Protein AF-A0A356TC43-F1 (afdb_monomer_lite)

Foldseek 3Di:
DDDDVVVVVVVVPPPDPDAAPPVPVLPPDDDPVSVVLLLLLLCLVLLLVVVLVVVDPDQDAAEAEAPVCVVSRVSSQVVHPHGHHYHYCVVDPPVVRLVVLLPDQEEEDCDLCSVLSNLLSLRQYAHAYCHCRVQVLCVLLVRNLSYHYSRPSNSNVSNNVSVVVCVVCVVSSSLSSLLSLLVVLLVQLQVLQCVVVVCCVVPVVPDDDPQRHNNHRSNVSDDDDDPSSVVSCVVRVD

pLDDT: mean 88.57, std 19.32, range [32.28, 98.75]

Radius of gyration: 21.8 Å; chains: 1; bounding box: 58×52×54 Å

Sequence (238 aa):
MKPEPLKAAWNELSGTYEDAHYKSVYFHKHGADVDRAFDQYLRGLAGALQDYRRENDCFPILVGMEQLDRRAAERMNDMLPAPLPLFVSDEHEMYEMVAILRRCSMVVSSRYHALVCSMPGLVPSVGVTMDERIRNLMADRGQPELALEVDDPELDQKLFAAMQKVDAERDAVKDGIGRCVVDNLERMGRMGAILVDHVRGFHPEFPFAEGLGEAGDPWAHLPPLGPTAAALVERYRA

Structure (mmCIF, N/CA/C/O backbone):
data_AF-A0A356TC43-F1
#
_entry.id   AF-A0A356TC43-F1
#
loop_
_atom_site.group_PDB
_atom_site.id
_atom_site.type_symbol
_atom_site.label_atom_id
_atom_site.label_alt_id
_atom_site.label_comp_id
_atom_site.label_asym_id
_atom_site.label_entity_id
_atom_site.label_seq_id
_atom_site.pdbx_PDB_ins_code
_atom_site.Cartn_x
_atom_site.Cartn_y
_atom_site.Cartn_z
_atom_site.occupancy
_atom_site.B_iso_or_equiv
_atom_site.auth_seq_id
_atom_site.auth_comp_id
_atom_site.auth_asym_id
_atom_site.auth_atom_id
_atom_site.pdbx_PDB_model_num
ATOM 1 N N . MET A 1 1 ? 39.098 27.194 -5.177 1.00 41.75 1 MET A N 1
ATOM 2 C CA . MET A 1 1 ? 38.204 27.780 -6.198 1.00 41.75 1 MET A CA 1
ATOM 3 C C . MET A 1 1 ? 37.185 28.629 -5.447 1.00 41.75 1 MET A C 1
ATOM 5 O O . MET A 1 1 ? 36.492 28.078 -4.604 1.00 41.75 1 MET A O 1
ATOM 9 N N . LYS A 1 2 ? 37.221 29.962 -5.586 1.00 33.16 2 LYS A N 1
ATOM 10 C CA . LYS A 1 2 ? 36.322 30.865 -4.840 1.00 33.16 2 LYS A CA 1
ATOM 11 C C . LYS A 1 2 ? 34.911 30.792 -5.452 1.00 33.16 2 LYS A C 1
ATOM 13 O O . LYS A 1 2 ? 34.836 30.791 -6.679 1.00 33.16 2 LYS A O 1
ATOM 18 N N . PRO A 1 3 ? 33.828 30.726 -4.660 1.00 38.78 3 PRO A N 1
ATOM 19 C CA . PRO A 1 3 ? 32.474 30.713 -5.206 1.00 38.78 3 PRO A CA 1
ATOM 20 C C . PRO A 1 3 ? 32.127 32.090 -5.780 1.00 38.78 3 PRO A C 1
ATOM 22 O O . PRO A 1 3 ? 32.313 33.106 -5.110 1.00 38.78 3 PRO A O 1
ATOM 25 N N . GLU A 1 4 ? 31.648 32.126 -7.023 1.00 42.62 4 GLU A N 1
ATOM 26 C CA . GLU A 1 4 ? 31.186 33.354 -7.668 1.00 42.62 4 GLU A CA 1
ATOM 27 C C . GLU A 1 4 ? 29.761 33.713 -7.201 1.00 42.62 4 GLU A C 1
ATOM 29 O O . GLU A 1 4 ? 28.850 32.893 -7.346 1.00 42.62 4 GLU A O 1
ATOM 34 N N . PRO A 1 5 ? 29.528 34.939 -6.697 1.00 50.19 5 PRO A N 1
ATOM 35 C CA . PRO A 1 5 ? 28.235 35.370 -6.151 1.00 50.19 5 PRO A CA 1
ATOM 36 C C . PRO A 1 5 ? 27.118 35.462 -7.205 1.00 50.19 5 PRO A C 1
ATOM 38 O O . PRO A 1 5 ? 25.940 35.423 -6.867 1.00 50.19 5 PRO A O 1
ATOM 41 N N . LEU A 1 6 ? 27.472 35.516 -8.492 1.00 41.88 6 LEU A N 1
ATOM 42 C CA . LEU A 1 6 ? 26.516 35.559 -9.600 1.00 41.88 6 LEU A CA 1
ATOM 43 C C . LEU A 1 6 ? 25.777 34.230 -9.807 1.00 41.88 6 LEU A C 1
ATOM 45 O O . LEU A 1 6 ? 24.602 34.249 -10.151 1.00 41.88 6 LEU A O 1
ATOM 49 N N . LYS A 1 7 ? 26.404 33.076 -9.538 1.00 42.25 7 LYS A N 1
ATOM 50 C CA . LYS A 1 7 ? 25.721 31.770 -9.628 1.00 42.25 7 LYS A CA 1
ATOM 51 C C . LYS A 1 7 ? 24.711 31.553 -8.499 1.00 42.25 7 LYS A C 1
ATOM 53 O O . LYS A 1 7 ? 23.703 30.891 -8.713 1.00 42.25 7 LYS A O 1
ATOM 58 N N . ALA A 1 8 ? 24.966 32.130 -7.324 1.00 42.16 8 ALA A N 1
ATOM 59 C CA . ALA A 1 8 ? 24.050 32.054 -6.188 1.00 42.16 8 ALA A CA 1
ATOM 60 C C . ALA A 1 8 ? 22.748 32.829 -6.459 1.00 42.16 8 ALA A C 1
ATOM 62 O O . ALA A 1 8 ? 21.670 32.296 -6.228 1.00 42.16 8 ALA A O 1
ATOM 63 N N . ALA A 1 9 ? 22.845 34.020 -7.060 1.00 41.75 9 ALA A N 1
ATOM 64 C CA . ALA A 1 9 ? 21.680 34.849 -7.376 1.00 41.75 9 ALA A CA 1
ATOM 65 C C . ALA A 1 9 ? 20.771 34.259 -8.477 1.00 41.75 9 ALA A C 1
ATOM 67 O O . ALA A 1 9 ? 19.575 34.529 -8.502 1.00 41.75 9 ALA A O 1
ATOM 68 N N . TRP A 1 10 ? 21.311 33.436 -9.385 1.00 35.22 10 TRP A N 1
ATOM 69 C CA . TRP A 1 10 ? 20.517 32.780 -10.437 1.00 35.22 10 TRP A CA 1
ATOM 70 C C . TRP A 1 10 ? 19.741 31.551 -9.940 1.00 35.22 10 TRP A C 1
ATOM 72 O O . TRP A 1 10 ? 18.657 31.265 -10.449 1.00 35.22 10 TRP A O 1
ATOM 82 N N . ASN A 1 11 ? 20.244 30.862 -8.913 1.00 40.97 11 ASN A N 1
ATOM 83 C CA . ASN A 1 11 ? 19.506 29.768 -8.273 1.00 40.97 11 ASN A CA 1
ATOM 84 C C . ASN A 1 11 ? 18.330 30.279 -7.421 1.00 40.97 11 ASN A C 1
ATOM 86 O O . ASN A 1 11 ? 17.358 29.559 -7.246 1.00 40.97 11 ASN A O 1
ATOM 90 N N . GLU A 1 12 ? 18.389 31.524 -6.943 1.00 38.28 12 GLU A N 1
ATOM 91 C CA . GLU A 1 12 ? 17.335 32.156 -6.133 1.00 38.28 12 GLU A CA 1
ATOM 92 C C . GLU A 1 12 ? 16.153 32.680 -6.976 1.00 38.28 12 GLU A C 1
ATOM 94 O O . GLU A 1 12 ? 15.058 32.884 -6.464 1.00 38.28 12 GLU A O 1
ATOM 99 N N . LEU A 1 13 ? 16.351 32.872 -8.287 1.00 36.31 13 LEU A N 1
ATOM 100 C CA . LEU A 1 13 ? 15.354 33.436 -9.211 1.00 36.31 13 LEU A CA 1
ATOM 101 C C . LEU A 1 13 ? 14.657 32.394 -10.105 1.00 36.31 13 LEU A C 1
ATOM 103 O O . LEU A 1 13 ? 13.720 32.736 -10.824 1.00 36.31 13 LEU A O 1
ATOM 107 N N . SER A 1 14 ? 15.072 31.126 -10.056 1.00 36.59 14 SER A N 1
ATOM 108 C CA . SER A 1 14 ? 14.412 30.014 -10.756 1.00 36.59 14 SER A CA 1
ATOM 109 C C . SER A 1 14 ? 13.595 29.179 -9.769 1.00 36.59 14 SER A C 1
ATOM 111 O O . SER A 1 14 ? 13.956 28.056 -9.425 1.00 36.59 14 SER A O 1
ATOM 113 N N . GLY A 1 15 ? 12.491 29.761 -9.285 1.00 38.59 15 GLY A N 1
ATOM 114 C CA . GLY A 1 15 ? 11.533 29.162 -8.347 1.00 38.59 15 GLY A CA 1
ATOM 115 C C . GLY A 1 15 ? 10.892 27.868 -8.859 1.00 38.59 15 GLY A C 1
ATOM 116 O O . GLY A 1 15 ? 9.736 27.850 -9.267 1.00 38.59 15 GLY A O 1
ATOM 117 N N . THR A 1 16 ? 11.657 26.780 -8.840 1.00 35.81 16 THR A N 1
ATOM 118 C CA . THR A 1 16 ? 11.246 25.458 -9.339 1.00 35.81 16 THR A CA 1
ATOM 119 C C . THR A 1 16 ? 11.740 24.302 -8.465 1.00 35.81 16 THR A C 1
ATOM 121 O O . THR A 1 16 ? 11.722 23.158 -8.900 1.00 35.81 16 THR A O 1
ATOM 124 N N . TYR A 1 17 ? 12.139 24.569 -7.217 1.00 34.00 17 TYR A N 1
ATOM 125 C CA . TYR A 1 17 ? 12.570 23.534 -6.268 1.00 34.00 17 TYR A CA 1
ATOM 126 C C . TYR A 1 17 ? 12.233 23.888 -4.804 1.00 34.00 17 TYR A C 1
ATOM 128 O O . TYR A 1 17 ? 13.077 23.734 -3.929 1.00 34.00 17 TYR A O 1
ATOM 136 N N . GLU A 1 18 ? 11.014 24.365 -4.516 1.00 32.28 18 GLU A N 1
ATOM 137 C CA . GLU A 1 18 ? 10.622 24.723 -3.134 1.00 32.28 18 GLU A CA 1
ATOM 138 C C . GLU A 1 18 ? 9.675 23.746 -2.406 1.00 32.28 18 GLU A C 1
ATOM 140 O O . GLU A 1 18 ? 9.616 23.808 -1.184 1.00 32.28 18 GLU A O 1
ATOM 145 N N . ASP A 1 19 ? 9.047 22.755 -3.053 1.00 35.56 19 ASP A N 1
ATOM 146 C CA . ASP A 1 19 ? 7.983 21.959 -2.391 1.00 35.56 19 ASP A CA 1
ATOM 147 C C . ASP A 1 19 ? 8.278 20.461 -2.172 1.00 35.56 19 ASP A C 1
ATOM 149 O O . ASP A 1 19 ? 7.366 19.647 -2.047 1.00 35.56 19 ASP A O 1
ATOM 153 N N . ALA A 1 20 ? 9.550 20.062 -2.081 1.00 37.28 20 ALA A N 1
ATOM 154 C CA . ALA A 1 20 ? 9.927 18.672 -1.762 1.00 37.28 20 ALA A CA 1
ATOM 155 C C . ALA A 1 20 ? 10.903 18.564 -0.582 1.00 37.28 20 ALA A C 1
ATOM 157 O O . ALA A 1 20 ? 11.719 17.643 -0.491 1.00 37.28 20 ALA A O 1
ATOM 158 N N . HIS A 1 21 ? 10.835 19.514 0.349 1.00 32.94 21 HIS A N 1
ATOM 159 C CA . HIS A 1 21 ? 11.539 19.374 1.611 1.00 32.94 21 HIS A CA 1
ATOM 160 C C . HIS A 1 21 ? 10.784 18.388 2.497 1.00 32.94 21 HIS A C 1
ATOM 162 O O . HIS A 1 21 ? 9.784 18.738 3.120 1.00 32.94 21 HIS A O 1
ATOM 168 N N . TYR A 1 22 ? 11.305 17.156 2.543 1.00 36.81 22 TYR A N 1
ATOM 169 C CA . TYR A 1 22 ? 11.210 16.217 3.659 1.00 36.81 22 TYR A CA 1
ATOM 170 C C . TYR A 1 22 ? 10.649 16.924 4.904 1.00 36.81 22 TYR A C 1
ATOM 172 O O . TYR A 1 22 ? 11.349 17.719 5.541 1.00 36.81 22 TYR A O 1
ATOM 180 N N . LYS A 1 23 ? 9.424 16.592 5.327 1.00 37.56 23 LYS A N 1
ATOM 181 C CA . LYS A 1 23 ? 8.976 16.830 6.710 1.00 37.56 23 LYS A CA 1
ATOM 182 C C . LYS A 1 23 ? 9.772 15.913 7.675 1.00 37.56 23 LYS A C 1
ATOM 184 O O . LYS A 1 23 ? 9.226 15.347 8.614 1.00 37.56 23 LYS A O 1
ATOM 189 N N . SER A 1 24 ? 11.104 15.825 7.507 1.00 33.69 24 SER A N 1
ATOM 190 C CA . SER A 1 24 ? 12.094 15.285 8.461 1.00 33.69 24 SER A CA 1
ATOM 191 C C . SER A 1 24 ? 12.085 16.033 9.799 1.00 33.69 24 SER A C 1
ATOM 193 O O . SER A 1 24 ? 12.749 15.646 10.757 1.00 33.69 24 SER A O 1
ATOM 195 N N . VAL A 1 25 ? 11.287 17.095 9.884 1.00 36.78 25 VAL A N 1
ATOM 196 C CA . VAL A 1 25 ? 11.051 17.914 11.063 1.00 36.78 25 VAL A CA 1
ATOM 197 C C . VAL A 1 25 ? 10.381 17.147 12.216 1.00 36.78 25 VAL A C 1
ATOM 199 O O . VAL A 1 25 ? 10.486 17.598 13.355 1.00 36.78 25 VAL A O 1
ATOM 202 N N . TYR A 1 26 ? 9.767 15.979 11.991 1.00 45.28 26 TYR A N 1
ATOM 203 C CA . TYR A 1 26 ? 9.068 15.264 13.071 1.00 45.28 26 TYR A CA 1
ATOM 204 C C . TYR A 1 26 ? 9.960 14.448 14.019 1.00 45.28 26 TYR A C 1
ATOM 206 O O . TYR A 1 26 ? 9.528 14.162 15.131 1.00 45.28 26 TYR A O 1
ATOM 214 N N . PHE A 1 27 ? 11.210 14.139 13.655 1.00 43.31 27 PHE A N 1
ATOM 215 C CA . PHE A 1 27 ? 12.093 13.321 14.510 1.00 43.31 27 PHE A CA 1
ATOM 216 C C . PHE A 1 27 ? 13.261 14.091 15.153 1.00 43.31 27 PHE A C 1
ATOM 218 O O . PHE A 1 27 ? 13.990 13.525 15.964 1.00 43.31 27 PHE A O 1
ATOM 225 N N . HIS A 1 28 ? 13.417 15.391 14.859 1.00 40.69 28 HIS A N 1
ATOM 226 C CA . HIS A 1 28 ? 14.480 16.238 15.434 1.00 40.69 28 HIS A CA 1
ATOM 227 C C . HIS A 1 28 ? 13.995 17.503 16.156 1.00 40.69 28 HIS A C 1
ATOM 229 O O . HIS A 1 28 ? 14.812 18.229 16.724 1.00 40.69 28 HIS A O 1
ATOM 235 N N . LYS A 1 29 ? 12.685 17.779 16.191 1.00 42.38 29 LYS A N 1
ATOM 236 C CA . LYS A 1 29 ? 12.135 18.842 17.040 1.00 42.38 29 LYS A CA 1
ATOM 237 C C . LYS A 1 29 ? 11.655 18.249 18.362 1.00 42.38 29 LYS A C 1
ATOM 239 O O . LYS A 1 29 ? 10.594 17.645 18.438 1.00 42.38 29 LYS A O 1
ATOM 244 N N . HIS A 1 30 ? 12.439 18.441 19.417 1.00 43.75 30 HIS A N 1
ATOM 245 C CA . HIS A 1 30 ? 11.958 18.257 20.783 1.00 43.75 30 HIS A CA 1
ATOM 246 C C . HIS A 1 30 ? 11.092 19.460 21.170 1.00 43.75 30 HIS A C 1
ATOM 248 O O . HIS A 1 30 ? 11.537 20.603 21.065 1.00 43.75 30 HIS A O 1
ATOM 254 N N . GLY A 1 31 ? 9.857 19.216 21.604 1.00 69.69 31 GLY A N 1
ATOM 255 C CA . GLY A 1 31 ? 8.957 20.270 22.061 1.00 69.69 31 GLY A CA 1
ATOM 256 C C . GLY A 1 31 ? 7.528 19.777 22.259 1.00 69.69 31 GLY A C 1
ATOM 257 O O . GLY A 1 31 ? 7.084 18.852 21.583 1.00 69.69 31 GLY A O 1
ATOM 258 N N . ALA A 1 32 ? 6.800 20.438 23.162 1.00 79.75 32 ALA A N 1
ATOM 259 C CA . ALA A 1 32 ? 5.429 20.078 23.531 1.00 79.75 32 ALA A CA 1
ATOM 260 C C . ALA A 1 32 ? 4.468 20.004 22.330 1.00 79.75 32 ALA A C 1
ATOM 262 O O . ALA A 1 32 ? 3.507 19.242 22.356 1.00 79.75 32 ALA A O 1
ATOM 263 N N . ASP A 1 33 ? 4.725 20.769 21.268 1.00 83.62 33 ASP A N 1
ATOM 264 C CA . ASP A 1 33 ? 3.886 20.768 20.067 1.00 83.62 33 ASP A CA 1
ATOM 265 C C . ASP A 1 33 ? 4.049 19.500 19.223 1.00 83.62 33 ASP A C 1
ATOM 267 O O . ASP A 1 33 ? 3.066 19.019 18.662 1.00 83.62 33 ASP A O 1
ATOM 271 N N . VAL A 1 34 ? 5.251 18.913 19.180 1.00 84.19 34 VAL A N 1
ATOM 272 C CA . VAL A 1 34 ? 5.499 17.651 18.464 1.00 84.19 34 VAL A CA 1
ATOM 273 C C . VAL A 1 34 ? 4.857 16.487 19.205 1.00 84.19 34 VAL A C 1
ATOM 275 O O . VAL A 1 34 ? 4.167 15.684 18.583 1.00 84.19 34 VAL A O 1
ATOM 278 N N . ASP A 1 35 ? 4.999 16.441 20.533 1.00 86.69 35 ASP A N 1
ATOM 279 C CA . ASP A 1 35 ? 4.334 15.424 21.355 1.00 86.69 35 ASP A CA 1
ATOM 280 C C . ASP A 1 35 ? 2.805 15.527 21.237 1.00 86.69 35 ASP A C 1
ATOM 282 O O . ASP A 1 35 ? 2.122 14.513 21.113 1.00 86.69 35 ASP A O 1
ATOM 286 N N . ARG A 1 36 ? 2.257 16.751 21.203 1.00 89.50 36 ARG A N 1
ATOM 287 C CA . ARG A 1 36 ? 0.818 16.987 21.020 1.00 89.50 36 ARG A CA 1
ATOM 288 C C . ARG A 1 36 ? 0.322 16.507 19.658 1.00 89.50 36 ARG A C 1
ATOM 290 O O . ARG A 1 36 ? -0.712 15.848 19.605 1.00 89.50 36 ARG A O 1
ATOM 297 N N . ALA A 1 37 ? 1.044 16.825 18.582 1.00 91.25 37 ALA A N 1
ATOM 298 C CA . ALA A 1 37 ? 0.702 16.385 17.231 1.00 91.25 37 ALA A CA 1
ATOM 299 C C . ALA A 1 37 ? 0.800 14.858 17.098 1.00 91.25 37 ALA A C 1
ATOM 301 O O . ALA A 1 37 ? -0.082 14.229 16.521 1.00 91.25 37 ALA A O 1
ATOM 302 N N . PHE A 1 38 ? 1.831 14.253 17.690 1.00 92.75 38 PHE A N 1
ATOM 303 C CA . PHE A 1 38 ? 1.992 12.804 17.731 1.00 92.75 38 PHE A CA 1
ATOM 304 C C . PHE A 1 38 ? 0.843 12.122 18.483 1.00 92.75 38 PHE A C 1
ATOM 306 O O . PHE A 1 38 ? 0.231 11.191 17.967 1.00 92.75 38 PHE A O 1
ATOM 313 N N . ASP A 1 39 ? 0.486 12.625 19.665 1.00 94.19 39 ASP A N 1
ATOM 314 C CA . ASP A 1 39 ? -0.657 12.129 20.430 1.00 94.19 39 ASP A CA 1
ATOM 315 C C . ASP A 1 39 ? -1.986 12.325 19.675 1.00 94.19 39 ASP A C 1
ATOM 317 O O . ASP A 1 39 ? -2.853 11.458 19.738 1.00 94.19 39 ASP A O 1
ATOM 321 N N . GLN A 1 40 ? -2.176 13.449 18.973 1.00 94.56 40 GLN A N 1
ATOM 322 C CA . GLN A 1 40 ? -3.370 13.695 18.153 1.00 94.56 40 GLN A CA 1
ATOM 323 C C . GLN A 1 40 ? -3.485 12.671 17.022 1.00 94.56 40 GLN A C 1
ATOM 325 O O . GLN A 1 40 ? -4.544 12.074 16.848 1.00 94.56 40 GLN A O 1
ATOM 330 N N . TYR A 1 41 ? -2.388 12.420 16.312 1.00 96.12 41 TYR A N 1
ATOM 331 C CA . TYR A 1 41 ? -2.302 11.388 15.285 1.00 96.12 41 TYR A CA 1
ATOM 332 C C . TYR A 1 41 ? -2.677 9.998 15.827 1.00 96.12 41 TYR A C 1
ATOM 334 O O . TYR A 1 41 ? -3.537 9.324 15.257 1.00 96.12 41 TYR A O 1
ATOM 342 N N . LEU A 1 42 ? -2.089 9.580 16.955 1.00 97.31 42 LEU A N 1
ATOM 343 C CA . LEU A 1 42 ? -2.393 8.278 17.560 1.00 97.31 42 LEU A CA 1
ATOM 344 C C . LEU A 1 42 ? -3.845 8.185 18.039 1.00 97.31 42 LEU A C 1
ATOM 346 O O . LEU A 1 42 ? -4.473 7.142 17.863 1.00 97.31 42 LEU A O 1
ATOM 350 N N . ARG A 1 43 ? -4.403 9.273 18.589 1.00 97.38 43 ARG A N 1
ATOM 351 C CA . ARG A 1 43 ? -5.831 9.344 18.940 1.00 97.38 43 ARG A CA 1
ATOM 352 C C . ARG A 1 43 ? -6.720 9.205 17.708 1.00 97.38 43 ARG A C 1
ATOM 354 O O . ARG A 1 43 ? -7.712 8.492 17.791 1.00 97.38 43 ARG A O 1
ATOM 361 N N . GLY A 1 44 ? -6.346 9.817 16.583 1.00 97.94 44 GLY A N 1
ATOM 362 C CA . GLY A 1 44 ? -7.041 9.666 15.304 1.00 97.94 44 GLY A CA 1
ATOM 363 C C . GLY A 1 44 ? -7.121 8.202 14.861 1.00 97.94 44 GLY A C 1
ATOM 364 O O . GLY A 1 44 ? -8.208 7.679 14.617 1.00 97.94 44 GLY A O 1
ATOM 365 N N . LEU A 1 45 ? -5.980 7.503 14.852 1.00 98.19 45 LEU A N 1
ATOM 366 C CA . LEU A 1 45 ? -5.930 6.072 14.526 1.00 98.19 45 LEU A CA 1
ATOM 367 C C . LEU A 1 45 ? -6.736 5.211 15.510 1.00 98.19 45 LEU A C 1
ATOM 369 O O . LEU A 1 45 ? -7.484 4.324 15.099 1.00 98.19 45 LEU A O 1
ATOM 373 N N . ALA A 1 46 ? -6.571 5.449 16.814 1.00 98.00 46 ALA A N 1
ATOM 374 C CA . ALA A 1 46 ? -7.234 4.673 17.858 1.00 98.00 46 ALA A CA 1
ATOM 375 C C . ALA A 1 46 ? -8.755 4.884 17.855 1.00 98.00 46 ALA A C 1
ATOM 377 O O . ALA A 1 46 ? -9.495 3.923 18.068 1.00 98.00 46 ALA A O 1
ATOM 378 N N . GLY A 1 47 ? -9.215 6.111 17.598 1.00 97.94 47 GLY A N 1
ATOM 379 C CA . GLY A 1 47 ? -10.629 6.456 17.460 1.00 97.94 47 GLY A CA 1
ATOM 380 C C . GLY A 1 47 ? -11.264 5.745 16.270 1.00 97.94 47 GLY A C 1
ATOM 381 O O . GLY A 1 47 ? -12.201 4.971 16.452 1.00 97.94 47 GLY A O 1
ATOM 382 N N . ALA A 1 48 ? -10.674 5.888 15.078 1.00 98.38 48 ALA A N 1
ATOM 383 C CA . ALA A 1 48 ? -11.161 5.220 13.871 1.00 98.38 48 ALA A CA 1
ATOM 384 C C . ALA A 1 48 ? -11.239 3.693 14.030 1.00 98.38 48 ALA A C 1
ATOM 386 O O . ALA A 1 48 ? -12.216 3.061 13.626 1.00 98.38 48 ALA A O 1
ATOM 387 N N . LEU A 1 49 ? -10.222 3.089 14.656 1.00 97.94 49 LEU A N 1
ATOM 388 C CA . LEU A 1 49 ? -10.202 1.655 14.924 1.00 97.94 49 LEU A CA 1
ATOM 389 C C . LEU A 1 49 ? -11.323 1.231 15.881 1.00 97.94 49 LEU A C 1
ATOM 391 O O . LEU A 1 49 ? -11.953 0.196 15.666 1.00 97.94 49 LEU A O 1
ATOM 395 N N . GLN A 1 50 ? -11.571 1.999 16.943 1.00 97.44 50 GLN A N 1
ATOM 396 C CA . GLN A 1 50 ? -12.659 1.706 17.876 1.00 97.44 50 GLN A CA 1
ATOM 397 C C . GLN A 1 50 ? -14.020 1.793 17.190 1.00 97.44 50 GLN A C 1
ATOM 399 O O . GLN A 1 50 ? -14.847 0.903 17.375 1.00 97.44 50 GLN A O 1
ATOM 404 N N . ASP A 1 51 ? -14.228 2.811 16.364 1.00 97.75 51 ASP A N 1
ATOM 405 C CA . ASP A 1 51 ? -15.459 2.989 15.597 1.00 97.75 51 ASP A CA 1
ATOM 406 C C . ASP A 1 51 ? -15.662 1.827 14.624 1.00 97.75 51 ASP A C 1
ATOM 408 O O . ASP A 1 51 ? -16.728 1.209 14.600 1.00 97.75 51 ASP A O 1
ATOM 412 N N . TYR A 1 52 ? -14.599 1.417 13.930 1.00 97.69 52 TYR A N 1
ATOM 413 C CA . TYR A 1 52 ? -14.640 0.263 13.041 1.00 97.69 52 TYR A CA 1
ATOM 414 C C . TYR A 1 52 ? -14.993 -1.039 13.767 1.00 97.69 52 TYR A C 1
ATOM 416 O O . TYR A 1 52 ? -15.818 -1.797 13.265 1.00 97.69 52 TYR A O 1
ATOM 424 N N . ARG A 1 53 ? -14.426 -1.288 14.955 1.00 96.19 53 ARG A N 1
ATOM 425 C CA . ARG A 1 53 ? -14.736 -2.475 15.778 1.00 96.19 53 ARG A CA 1
ATOM 426 C C . ARG A 1 53 ? -16.161 -2.487 16.325 1.00 96.19 53 ARG A C 1
ATOM 428 O O . ARG A 1 53 ? -16.673 -3.557 16.636 1.00 96.19 53 ARG A O 1
ATOM 435 N N . ARG A 1 54 ? -16.775 -1.317 16.528 1.00 96.25 54 ARG A N 1
ATOM 436 C CA . ARG A 1 54 ? -18.170 -1.231 16.989 1.00 96.25 54 ARG A CA 1
ATOM 437 C C . ARG A 1 54 ? -19.140 -1.654 15.891 1.00 96.25 54 ARG A C 1
ATOM 439 O O . ARG A 1 54 ? -20.139 -2.295 16.191 1.00 96.25 54 ARG A O 1
ATOM 446 N N . GLU A 1 55 ? -18.821 -1.310 14.648 1.00 96.88 55 GLU A N 1
ATOM 447 C CA . GLU A 1 55 ? -19.680 -1.561 13.486 1.00 96.88 55 GLU A CA 1
ATOM 448 C C . GLU A 1 55 ? -19.361 -2.886 12.773 1.00 96.88 55 GLU 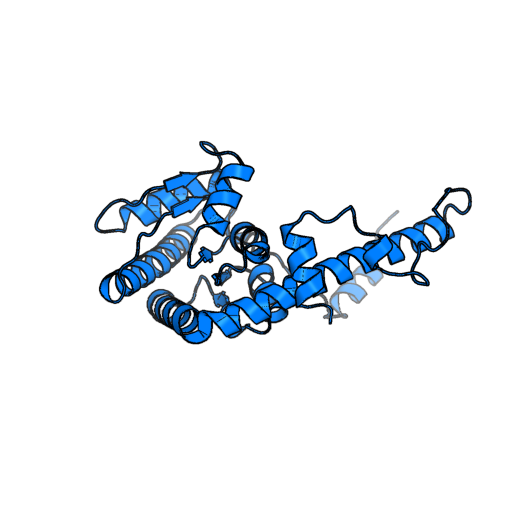A C 1
ATOM 450 O O . GLU A 1 55 ? -20.185 -3.391 12.015 1.00 96.88 55 GLU A O 1
ATOM 455 N N . ASN A 1 56 ? -18.178 -3.468 13.003 1.00 95.38 56 ASN A N 1
ATOM 456 C CA . ASN A 1 56 ? -17.705 -4.650 12.285 1.00 95.38 56 ASN A CA 1
ATOM 457 C C . ASN A 1 56 ? -17.065 -5.669 13.227 1.00 95.38 56 ASN A C 1
ATOM 459 O O . ASN A 1 56 ? -16.285 -5.317 14.113 1.00 95.38 56 ASN A O 1
ATOM 463 N N . ASP A 1 57 ? -17.312 -6.952 12.961 1.00 94.25 57 ASP A N 1
ATOM 464 C CA . ASP A 1 57 ? -16.580 -8.037 13.610 1.00 94.25 57 ASP A CA 1
ATOM 465 C C . ASP A 1 57 ? -15.173 -8.135 13.009 1.00 94.25 57 ASP A C 1
ATOM 467 O O . ASP A 1 57 ? -14.980 -8.592 11.878 1.00 94.25 57 ASP A O 1
ATOM 471 N N . CYS A 1 58 ? -14.176 -7.639 13.740 1.00 94.81 58 CYS A N 1
ATOM 472 C CA . CYS A 1 58 ? -12.790 -7.680 13.302 1.00 94.81 58 CYS A CA 1
ATOM 473 C C . CYS A 1 58 ? -11.825 -8.018 14.440 1.00 94.81 58 CYS A C 1
ATOM 475 O O . CYS A 1 58 ? -12.040 -7.701 15.613 1.00 94.81 58 CYS A O 1
ATOM 477 N N . PHE A 1 59 ? -10.713 -8.644 14.056 1.00 96.38 59 PHE A N 1
ATOM 478 C CA . PHE A 1 59 ? -9.591 -8.951 14.933 1.00 96.38 59 PHE A CA 1
ATOM 479 C C . PHE A 1 59 ? -8.403 -8.052 14.567 1.00 96.38 59 PHE A C 1
ATOM 481 O O . PHE A 1 59 ? -7.637 -8.387 13.659 1.00 96.38 59 PHE A O 1
ATOM 488 N N . PRO A 1 60 ? -8.265 -6.878 15.205 1.00 97.25 60 PRO A N 1
ATOM 489 C CA . PRO A 1 60 ? -7.176 -5.971 14.898 1.00 97.25 60 PRO A CA 1
ATOM 490 C C . PRO A 1 60 ? -5.891 -6.382 15.611 1.00 97.25 60 PRO A C 1
ATOM 492 O O . PRO A 1 60 ? -5.898 -6.871 16.741 1.00 97.25 60 PRO A O 1
ATOM 495 N N . ILE A 1 61 ? -4.782 -6.111 14.938 1.00 97.81 61 ILE A N 1
ATOM 496 C CA . ILE A 1 61 ? -3.425 -6.258 15.451 1.00 97.81 61 ILE A CA 1
ATOM 497 C C . ILE A 1 61 ? -2.674 -4.951 15.208 1.00 97.81 61 ILE A C 1
ATOM 499 O O . ILE A 1 61 ? -3.002 -4.205 14.281 1.00 97.81 61 ILE A O 1
ATOM 503 N N . LEU A 1 62 ? -1.658 -4.686 16.017 1.00 97.81 62 LEU A N 1
ATOM 504 C CA . LEU A 1 62 ? -0.731 -3.582 15.810 1.00 97.81 62 LEU A CA 1
ATOM 505 C C . LEU A 1 62 ? 0.577 -4.131 15.241 1.00 97.81 62 LEU A C 1
ATOM 507 O O . LEU A 1 62 ? 1.076 -5.157 15.701 1.00 97.81 62 LEU A O 1
ATOM 511 N N . VAL A 1 63 ? 1.125 -3.451 14.235 1.00 97.25 63 VAL A N 1
ATOM 512 C CA . VAL A 1 63 ? 2.379 -3.846 13.581 1.00 97.25 63 VAL A CA 1
ATOM 513 C C . VAL A 1 63 ? 3.332 -2.654 13.550 1.00 97.25 63 VAL A C 1
ATOM 515 O O . VAL A 1 63 ? 3.010 -1.630 12.950 1.00 97.25 63 VAL A O 1
ATOM 518 N N . GLY A 1 64 ? 4.502 -2.795 14.172 1.00 95.75 64 GLY A N 1
ATOM 519 C CA . GLY A 1 64 ? 5.622 -1.859 14.059 1.00 95.75 64 GLY A CA 1
ATOM 520 C C . GLY A 1 64 ? 6.743 -2.467 13.218 1.00 95.75 64 GLY A C 1
ATOM 521 O O . GLY A 1 64 ? 7.359 -3.447 13.625 1.00 95.75 64 GLY A O 1
ATOM 522 N N . MET A 1 65 ? 7.012 -1.910 12.037 1.00 92.94 65 MET A N 1
ATOM 523 C CA . MET A 1 65 ? 7.960 -2.496 11.077 1.00 92.94 65 MET A CA 1
ATOM 524 C C . MET A 1 65 ? 9.409 -2.035 11.270 1.00 92.94 65 MET A C 1
ATOM 526 O O . MET A 1 65 ? 10.304 -2.520 10.579 1.00 92.94 65 MET A O 1
ATOM 530 N N . GLU A 1 66 ? 9.645 -1.093 12.176 1.00 88.81 66 GLU A N 1
ATOM 531 C CA . GLU A 1 66 ? 10.964 -0.653 12.621 1.00 88.81 66 GLU A CA 1
ATOM 532 C C . GLU A 1 66 ? 10.972 -0.441 14.140 1.00 88.81 66 GLU A C 1
ATOM 534 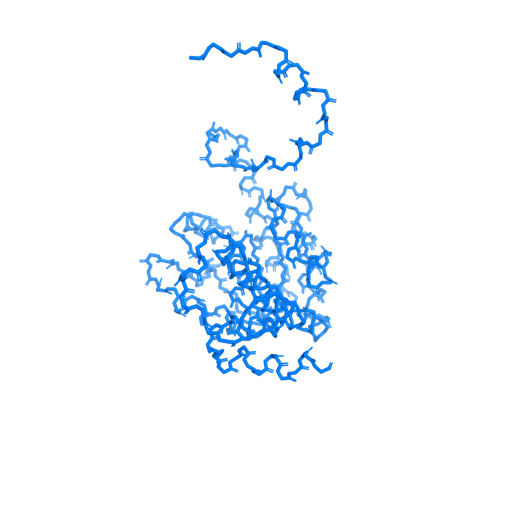O O . GLU A 1 66 ? 9.934 -0.168 14.740 1.00 88.81 66 GLU A O 1
ATOM 539 N N . GLN A 1 67 ? 12.149 -0.508 14.772 1.00 81.56 67 GLN A N 1
ATOM 540 C CA . GLN A 1 67 ? 12.292 -0.330 16.225 1.00 81.56 67 GLN A CA 1
ATOM 541 C C . GLN A 1 67 ? 11.677 0.983 16.732 1.00 81.56 67 GLN A C 1
ATOM 543 O O . GLN A 1 67 ? 11.123 1.031 17.827 1.00 81.56 67 GLN A O 1
ATOM 548 N N . LEU A 1 68 ? 11.725 2.047 15.922 1.00 86.44 68 LEU A N 1
ATOM 549 C CA . LEU A 1 68 ? 11.119 3.334 16.271 1.00 86.44 68 LEU A CA 1
ATOM 550 C C . LEU A 1 68 ? 9.584 3.279 16.340 1.00 86.44 68 LEU A C 1
ATOM 552 O O . LEU A 1 68 ? 8.977 4.077 17.055 1.00 86.44 68 LEU A O 1
ATOM 556 N N . ASP A 1 69 ? 8.958 2.332 15.634 1.00 92.19 69 ASP A N 1
ATOM 557 C CA . ASP A 1 69 ? 7.504 2.188 15.583 1.00 92.19 69 ASP A CA 1
ATOM 558 C C . ASP A 1 69 ? 6.954 1.602 16.897 1.00 92.19 69 ASP A C 1
ATOM 560 O O . ASP A 1 69 ? 5.794 1.849 17.229 1.00 92.19 69 ASP A O 1
ATOM 564 N N . ARG A 1 70 ? 7.778 0.886 17.686 1.00 94.00 70 ARG A N 1
ATOM 565 C CA . ARG A 1 70 ? 7.379 0.279 18.970 1.00 94.00 70 ARG A CA 1
ATOM 566 C C . ARG A 1 70 ? 6.712 1.293 19.888 1.00 94.00 70 ARG A C 1
ATOM 568 O O . ARG A 1 70 ? 5.598 1.063 20.348 1.00 94.00 70 ARG A O 1
ATOM 575 N N . ARG A 1 71 ? 7.361 2.442 20.103 1.00 93.62 71 ARG A N 1
ATOM 576 C CA . ARG A 1 71 ? 6.840 3.495 20.987 1.00 93.62 71 ARG A CA 1
ATOM 577 C C . ARG A 1 71 ? 5.465 3.977 20.527 1.00 93.62 71 ARG A C 1
ATOM 579 O O . ARG A 1 71 ? 4.601 4.221 21.361 1.00 93.62 71 ARG A O 1
ATOM 586 N N . ALA A 1 72 ? 5.265 4.140 19.220 1.00 93.94 72 ALA A N 1
ATOM 587 C CA . ALA A 1 72 ? 3.983 4.567 18.668 1.00 93.94 72 ALA A CA 1
ATOM 588 C C . ALA A 1 72 ? 2.906 3.493 18.849 1.00 93.94 72 ALA A C 1
ATOM 590 O O . ALA A 1 72 ? 1.790 3.808 19.257 1.00 93.94 72 ALA A O 1
ATOM 591 N N . ALA A 1 73 ? 3.252 2.233 18.589 1.00 95.06 73 ALA A N 1
ATOM 592 C CA . ALA A 1 73 ? 2.330 1.116 18.688 1.00 95.06 73 ALA A CA 1
ATOM 593 C C . ALA A 1 73 ? 1.917 0.831 20.140 1.00 95.06 73 ALA A C 1
ATOM 595 O O . ALA A 1 73 ? 0.727 0.718 20.413 1.00 95.06 73 ALA A O 1
ATOM 596 N N . GLU A 1 74 ? 2.863 0.800 21.082 1.00 96.00 74 GLU A N 1
ATOM 597 C CA . GLU A 1 74 ? 2.585 0.663 22.520 1.00 96.00 74 GLU A CA 1
ATOM 598 C C . GLU A 1 74 ? 1.712 1.821 23.016 1.00 96.00 74 GLU A C 1
ATOM 600 O O . GLU A 1 74 ? 0.674 1.600 23.636 1.00 96.00 74 GLU A O 1
ATOM 605 N N . ARG A 1 75 ? 2.059 3.060 22.642 1.00 96.00 75 ARG A N 1
ATOM 606 C CA . ARG A 1 75 ? 1.294 4.249 23.030 1.00 96.00 75 ARG A CA 1
ATOM 607 C C . ARG A 1 75 ? -0.127 4.252 22.467 1.00 96.00 75 ARG A C 1
ATOM 609 O O . ARG A 1 75 ? -1.040 4.681 23.163 1.00 96.00 75 ARG A O 1
ATOM 616 N N . MET A 1 76 ? -0.322 3.798 21.229 1.00 96.06 76 MET A N 1
ATOM 617 C CA . MET A 1 76 ? -1.655 3.613 20.651 1.00 96.06 76 MET A CA 1
ATOM 618 C C . MET A 1 76 ? -2.419 2.501 21.375 1.00 96.06 76 MET A C 1
ATOM 620 O O . MET A 1 76 ? -3.609 2.658 21.628 1.00 96.06 76 MET A O 1
ATOM 624 N N . ASN A 1 77 ? -1.749 1.402 21.737 1.00 97.00 77 ASN A N 1
ATOM 625 C CA . ASN A 1 77 ? -2.361 0.287 22.459 1.00 97.00 77 ASN A CA 1
ATOM 626 C C . ASN A 1 77 ? -2.896 0.726 23.831 1.00 97.00 77 ASN A C 1
ATOM 628 O O . ASN A 1 77 ? -4.010 0.364 24.196 1.00 97.00 77 ASN A O 1
ATOM 632 N N . ASP A 1 78 ? -2.152 1.585 24.536 1.00 97.00 78 ASP A N 1
ATOM 633 C CA . ASP A 1 78 ? -2.568 2.189 25.810 1.00 97.00 78 ASP A CA 1
ATOM 634 C C . ASP A 1 78 ? -3.818 3.082 25.687 1.00 97.00 78 ASP A C 1
ATOM 636 O O . ASP A 1 78 ? -4.504 3.332 26.678 1.00 97.00 78 ASP A O 1
ATOM 640 N N . MET A 1 79 ? -4.116 3.601 24.488 1.00 96.00 79 MET A N 1
ATOM 641 C CA . MET A 1 79 ? -5.317 4.411 24.229 1.00 96.00 79 MET A CA 1
ATOM 642 C C . MET A 1 79 ? -6.570 3.558 23.991 1.00 96.00 79 MET A C 1
ATOM 644 O O . MET A 1 79 ? -7.674 4.105 23.927 1.00 96.00 79 MET A O 1
ATOM 648 N N . LEU A 1 80 ? -6.422 2.242 23.824 1.00 96.06 80 LEU A N 1
ATOM 649 C CA . LEU A 1 80 ? -7.522 1.332 23.525 1.00 96.06 80 LEU A CA 1
ATOM 650 C C . LEU A 1 80 ? -8.121 0.743 24.812 1.00 96.06 80 LEU A C 1
ATOM 652 O O . LEU A 1 80 ? -7.413 0.522 25.792 1.00 96.06 80 LEU A O 1
ATOM 656 N N . PRO A 1 81 ? -9.428 0.418 24.819 1.00 93.94 81 PRO A N 1
ATOM 657 C CA . PRO A 1 81 ? -10.090 -0.142 26.000 1.00 93.94 81 PRO A CA 1
ATOM 658 C C . PRO A 1 81 ? -9.591 -1.546 26.373 1.00 93.94 81 PRO A C 1
ATOM 660 O O . PRO A 1 81 ? -9.765 -1.982 27.508 1.00 93.94 81 PRO A O 1
ATOM 663 N N . ALA A 1 82 ? -9.002 -2.268 25.418 1.00 93.12 82 ALA A N 1
ATOM 664 C CA . ALA A 1 82 ? -8.396 -3.573 25.628 1.00 93.12 82 ALA A CA 1
ATOM 665 C C . ALA A 1 82 ? -7.138 -3.701 24.758 1.00 93.12 82 ALA A C 1
ATOM 667 O O . ALA A 1 82 ? -7.178 -3.272 23.597 1.00 93.12 82 ALA A O 1
ATOM 668 N N . PRO A 1 83 ? -6.062 -4.315 25.283 1.00 95.19 83 PRO A N 1
ATOM 669 C CA . PRO A 1 83 ? -4.812 -4.447 24.556 1.00 95.19 83 PRO A CA 1
ATOM 670 C C . PRO A 1 83 ? -4.980 -5.349 23.332 1.00 95.19 83 PRO A C 1
ATOM 672 O O . PRO A 1 83 ? -5.641 -6.389 23.381 1.00 95.19 83 PRO A O 1
ATOM 675 N N . LEU A 1 84 ? -4.348 -4.947 22.236 1.00 97.56 84 LEU A N 1
ATOM 676 C CA . LEU A 1 84 ? -4.249 -5.711 21.002 1.00 97.56 84 LEU A CA 1
ATOM 677 C C . LEU A 1 84 ? -2.933 -6.491 20.940 1.00 97.56 84 LEU A C 1
ATOM 679 O O . LEU A 1 84 ? -1.935 -6.040 21.515 1.00 97.56 84 LEU A O 1
ATOM 683 N N . PRO A 1 85 ? -2.897 -7.616 20.201 1.00 97.50 85 PRO A N 1
ATOM 684 C CA . PRO A 1 85 ? -1.643 -8.247 19.818 1.00 97.50 85 PRO A CA 1
ATOM 685 C C . PRO A 1 85 ? -0.749 -7.254 19.073 1.00 97.50 85 PRO A C 1
ATOM 687 O O . PRO A 1 85 ? -1.202 -6.575 18.146 1.00 97.50 85 PRO A O 1
ATOM 690 N N . LEU A 1 86 ? 0.513 -7.188 19.484 1.00 96.75 86 LEU A N 1
ATOM 691 C CA . LEU A 1 86 ? 1.519 -6.286 18.944 1.00 96.75 86 LEU A CA 1
ATOM 692 C C . LEU A 1 86 ? 2.656 -7.107 18.335 1.00 96.75 86 LEU A C 1
ATOM 694 O O . LEU A 1 86 ? 3.237 -7.941 19.019 1.00 96.75 86 LEU A O 1
ATOM 698 N N . PHE A 1 87 ? 2.971 -6.848 17.068 1.00 96.56 87 PHE A N 1
ATOM 699 C CA . PHE A 1 87 ? 4.088 -7.460 16.350 1.00 96.56 87 PHE A CA 1
ATOM 700 C C . PHE A 1 87 ? 5.080 -6.372 15.952 1.00 96.56 87 PHE A C 1
ATOM 702 O O . PHE A 1 87 ? 4.731 -5.444 15.223 1.00 96.56 87 PHE A O 1
ATOM 709 N N . VAL A 1 88 ? 6.312 -6.468 16.437 1.00 95.50 88 VAL A N 1
ATOM 710 C CA . VAL A 1 88 ? 7.340 -5.434 16.275 1.00 95.50 88 VAL A CA 1
ATOM 711 C C . VAL A 1 88 ? 8.647 -6.023 15.762 1.00 95.50 88 VAL A C 1
ATOM 713 O O . VAL A 1 88 ? 8.997 -7.159 16.068 1.00 95.50 88 VAL A O 1
ATOM 716 N N . SER A 1 89 ? 9.366 -5.250 14.948 1.00 92.94 89 SER A N 1
ATOM 717 C CA . SER A 1 89 ? 10.529 -5.720 14.180 1.00 92.94 89 SER A CA 1
ATOM 718 C C . SER A 1 89 ? 11.757 -6.140 14.997 1.00 92.94 89 SER A C 1
ATOM 720 O O . SER A 1 89 ? 12.700 -6.697 14.447 1.00 92.94 89 SER A O 1
ATOM 722 N N . ASP A 1 90 ? 11.814 -5.785 16.277 1.00 90.81 90 ASP A N 1
ATOM 723 C CA . ASP A 1 90 ? 12.853 -6.245 17.207 1.00 90.81 90 ASP A CA 1
ATOM 724 C C . ASP A 1 90 ? 12.541 -7.615 17.826 1.00 90.81 90 ASP A C 1
ATOM 726 O O . ASP A 1 90 ? 13.443 -8.247 18.372 1.00 90.81 90 ASP A O 1
ATOM 730 N N . GLU A 1 91 ? 11.301 -8.091 17.705 1.00 94.44 91 GLU A N 1
ATOM 731 C CA . GLU A 1 91 ? 10.860 -9.418 18.152 1.00 94.44 91 GLU A CA 1
ATOM 732 C C . GLU A 1 91 ? 10.535 -10.358 16.982 1.00 94.44 91 GLU A C 1
ATOM 734 O O . GLU A 1 91 ? 10.579 -11.575 17.145 1.00 94.44 91 GLU A O 1
ATOM 739 N N . HIS A 1 92 ? 10.245 -9.799 15.804 1.00 94.88 92 HIS A N 1
ATOM 740 C CA . HIS A 1 92 ? 9.860 -10.531 14.600 1.00 94.88 92 HIS A CA 1
ATOM 741 C C . HIS A 1 92 ? 10.708 -10.133 13.404 1.00 94.88 92 HIS A C 1
ATOM 743 O O . HIS A 1 92 ? 11.018 -8.959 13.193 1.00 94.88 92 HIS A O 1
ATOM 749 N N . GLU A 1 93 ? 11.038 -11.105 12.564 1.00 94.62 93 GLU A N 1
ATOM 750 C CA . GLU A 1 93 ? 11.826 -10.850 11.363 1.00 94.62 93 GLU A CA 1
ATOM 751 C C . GLU A 1 93 ? 10.971 -10.317 10.204 1.00 94.62 93 GLU A C 1
ATOM 753 O O . GLU A 1 93 ? 9.740 -10.410 10.172 1.00 94.62 93 GLU A O 1
ATOM 758 N N . MET A 1 94 ? 11.640 -9.747 9.198 1.00 93.12 94 MET A N 1
ATOM 759 C CA . MET A 1 94 ? 10.979 -9.111 8.054 1.00 93.12 94 MET A CA 1
ATOM 760 C C . MET A 1 94 ? 9.989 -10.044 7.342 1.00 93.12 94 MET A C 1
ATOM 762 O O . MET A 1 94 ? 8.904 -9.607 6.955 1.00 93.12 94 MET A O 1
ATOM 766 N N . TYR A 1 95 ? 10.340 -11.321 7.167 1.00 94.44 95 TYR A N 1
ATOM 767 C CA . TYR A 1 95 ? 9.477 -12.281 6.478 1.00 94.44 95 TYR A CA 1
ATOM 768 C C . TYR A 1 95 ? 8.193 -12.575 7.258 1.00 94.44 95 TYR A C 1
ATOM 770 O O . TYR A 1 95 ? 7.125 -12.636 6.646 1.00 94.44 95 TYR A O 1
ATOM 778 N N . GLU A 1 96 ? 8.271 -12.684 8.585 1.00 95.81 96 GLU A N 1
ATOM 779 C CA . GLU A 1 96 ? 7.108 -12.872 9.457 1.00 95.81 96 GLU A CA 1
ATOM 780 C C . GLU A 1 96 ? 6.173 -11.664 9.387 1.00 95.81 96 GLU A C 1
ATOM 782 O O . GLU A 1 96 ? 4.973 -11.822 9.162 1.00 95.81 96 GLU A O 1
ATOM 787 N N . MET A 1 97 ? 6.722 -10.449 9.478 1.00 95.56 97 MET A N 1
ATOM 788 C CA . MET A 1 97 ? 5.929 -9.222 9.379 1.00 95.56 97 MET A CA 1
ATOM 789 C C . MET A 1 97 ? 5.207 -9.116 8.032 1.00 95.56 97 MET A C 1
ATOM 791 O O . MET A 1 97 ? 4.010 -8.836 7.984 1.00 95.56 97 MET A O 1
ATOM 795 N N . VAL A 1 98 ? 5.900 -9.386 6.920 1.00 96.44 98 VAL A N 1
ATOM 796 C CA . VAL A 1 98 ? 5.279 -9.367 5.585 1.00 96.44 98 VAL A CA 1
ATOM 797 C C . VAL A 1 98 ? 4.225 -10.466 5.444 1.00 96.44 98 VAL A C 1
ATOM 799 O O . VAL A 1 98 ? 3.177 -10.227 4.838 1.00 96.44 98 VAL A O 1
ATOM 802 N N . ALA A 1 99 ? 4.462 -11.654 6.006 1.00 96.19 99 ALA A N 1
ATOM 803 C CA . ALA A 1 99 ? 3.477 -12.727 6.015 1.00 96.19 99 ALA A CA 1
ATOM 804 C C . ALA A 1 99 ? 2.211 -12.307 6.773 1.00 96.19 99 ALA A C 1
ATOM 806 O O . ALA A 1 99 ? 1.117 -12.458 6.233 1.00 96.19 99 ALA A O 1
ATOM 807 N N . ILE A 1 100 ? 2.351 -11.709 7.960 1.00 96.75 100 ILE A N 1
ATOM 808 C CA . ILE A 1 100 ? 1.234 -11.178 8.752 1.00 96.75 100 ILE A CA 1
ATOM 809 C C . ILE A 1 100 ? 0.449 -10.138 7.946 1.00 96.75 100 ILE A C 1
ATOM 811 O O . ILE A 1 100 ? -0.759 -10.296 7.771 1.00 96.75 100 ILE A O 1
ATOM 815 N N . LEU A 1 101 ? 1.125 -9.135 7.372 1.00 97.88 101 LEU A N 1
ATOM 816 C CA . LEU A 1 101 ? 0.472 -8.095 6.567 1.00 97.88 101 LEU A CA 1
ATOM 817 C C . LEU A 1 101 ? -0.337 -8.686 5.408 1.00 97.88 101 LEU A C 1
ATOM 819 O O . LEU A 1 101 ? -1.458 -8.252 5.163 1.00 97.88 101 LEU A O 1
ATOM 823 N N . ARG A 1 102 ? 0.196 -9.705 4.722 1.00 97.25 102 ARG A N 1
ATOM 824 C CA . ARG A 1 102 ? -0.478 -10.386 3.601 1.00 97.25 102 ARG A CA 1
ATOM 825 C C . ARG A 1 102 ? -1.615 -11.320 4.028 1.00 97.25 102 ARG A C 1
ATOM 827 O O . ARG A 1 102 ? -2.346 -11.807 3.167 1.00 97.25 102 ARG A O 1
ATOM 834 N N . ARG A 1 103 ? -1.766 -11.595 5.326 1.00 96.88 103 ARG A N 1
ATOM 835 C CA . ARG A 1 103 ? -2.895 -12.352 5.891 1.00 96.88 103 ARG A CA 1
ATOM 836 C C . ARG A 1 103 ? -4.015 -11.457 6.416 1.00 96.88 103 ARG A C 1
ATOM 838 O O . ARG A 1 103 ? -5.114 -11.965 6.631 1.00 96.88 103 ARG A O 1
ATOM 845 N N . CYS A 1 104 ? -3.765 -10.163 6.593 1.00 97.94 104 CYS A N 1
ATOM 846 C CA . CYS A 1 104 ? -4.788 -9.203 6.983 1.00 97.94 104 CYS A CA 1
ATOM 847 C C . CYS A 1 104 ? -5.844 -9.024 5.881 1.00 97.94 104 CYS A C 1
ATOM 849 O O . CYS A 1 104 ? -5.557 -9.103 4.687 1.00 97.94 104 CYS A O 1
ATOM 851 N N . SER A 1 105 ? -7.081 -8.731 6.286 1.00 97.31 105 SER A N 1
ATOM 852 C CA . SER A 1 105 ? -8.149 -8.331 5.363 1.00 97.31 105 SER A CA 1
ATOM 853 C C . SER A 1 105 ? -8.066 -6.850 4.985 1.00 97.31 105 SER A C 1
ATOM 855 O O . SER A 1 105 ? -8.641 -6.454 3.974 1.00 97.31 105 SER A O 1
ATOM 857 N N . MET A 1 106 ? -7.368 -6.032 5.769 1.00 98.44 106 MET A N 1
ATOM 858 C CA . MET A 1 106 ? -7.136 -4.615 5.516 1.00 98.44 106 MET A CA 1
ATOM 859 C C . MET A 1 106 ? -5.851 -4.177 6.219 1.00 98.44 106 MET A C 1
ATOM 861 O O . MET A 1 106 ? -5.538 -4.685 7.295 1.00 98.44 106 MET A O 1
ATOM 865 N N . VAL A 1 107 ? -5.131 -3.218 5.638 1.00 98.50 107 VAL A N 1
ATOM 866 C CA . VAL A 1 107 ? -4.024 -2.517 6.302 1.00 98.50 107 VAL A CA 1
ATOM 867 C C . VAL A 1 107 ? -4.333 -1.026 6.372 1.00 98.50 107 VAL A C 1
ATOM 869 O O . VAL A 1 107 ? -4.602 -0.389 5.360 1.00 98.50 107 VAL A O 1
ATOM 872 N N . VAL A 1 108 ? -4.247 -0.451 7.567 1.00 98.50 108 VAL A N 1
ATOM 873 C CA . VAL A 1 108 ? -4.216 1.000 7.770 1.00 98.50 108 VAL A CA 1
ATOM 874 C C . VAL A 1 108 ? -2.817 1.350 8.235 1.00 98.50 108 VAL A C 1
ATOM 876 O O . VAL A 1 108 ? -2.334 0.762 9.203 1.00 98.50 108 VAL A O 1
ATOM 879 N N . SER A 1 109 ? -2.124 2.249 7.537 1.00 97.75 109 SER A N 1
ATOM 880 C CA . SER A 1 109 ? -0.742 2.542 7.911 1.00 97.75 109 SER A CA 1
ATOM 881 C C . SER A 1 109 ? -0.244 3.911 7.477 1.00 97.75 109 SER A C 1
ATOM 883 O O . SER A 1 109 ? -0.552 4.392 6.390 1.00 97.75 109 SER A O 1
ATOM 885 N N . SER A 1 110 ? 0.617 4.485 8.314 1.00 96.06 110 SER A N 1
ATOM 886 C CA . SER A 1 110 ? 1.522 5.585 7.970 1.00 96.06 110 SER A CA 1
ATOM 887 C C . SER A 1 110 ? 2.918 5.117 7.561 1.00 96.06 110 SER A C 1
ATOM 889 O O . SER A 1 110 ? 3.775 5.911 7.174 1.00 96.06 110 SER A O 1
ATOM 891 N N . 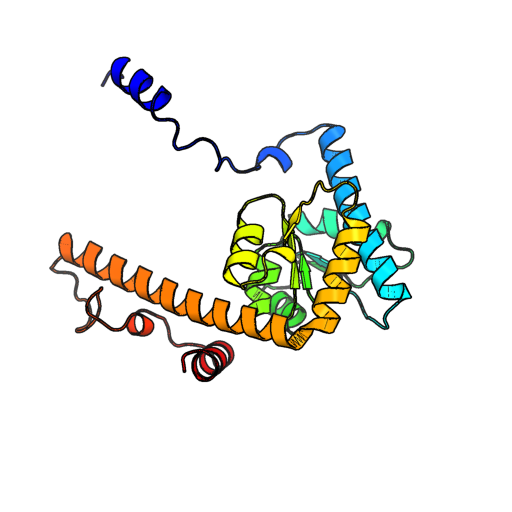ARG A 1 111 ? 3.164 3.804 7.600 1.00 95.19 111 ARG A N 1
ATOM 892 C CA . ARG A 1 111 ? 4.418 3.195 7.184 1.00 95.19 111 ARG A CA 1
ATOM 893 C C . ARG A 1 111 ? 4.313 2.802 5.717 1.00 95.19 111 ARG A C 1
ATOM 895 O O . ARG A 1 111 ? 3.675 1.807 5.381 1.00 95.19 111 ARG A O 1
ATOM 902 N N . TYR A 1 112 ? 5.010 3.530 4.845 1.00 95.94 112 TYR A N 1
ATOM 903 C CA . TYR A 1 112 ? 5.058 3.230 3.406 1.00 95.94 112 TYR A CA 1
ATOM 904 C C . TYR A 1 112 ? 5.340 1.742 3.119 1.00 95.94 112 TYR A C 1
ATOM 906 O O . TYR A 1 112 ? 4.637 1.111 2.333 1.00 95.94 112 TYR A O 1
ATOM 914 N N . HIS A 1 113 ? 6.310 1.157 3.834 1.00 96.06 113 HIS A N 1
ATOM 915 C CA . HIS A 1 113 ? 6.684 -0.255 3.708 1.00 96.06 113 HIS A CA 1
ATOM 916 C C . HIS A 1 113 ? 5.549 -1.233 4.043 1.00 96.06 113 HIS A C 1
ATOM 918 O O . HIS A 1 113 ? 5.443 -2.266 3.388 1.00 96.06 113 HIS A O 1
ATOM 924 N N . ALA A 1 114 ? 4.672 -0.913 5.001 1.00 97.06 114 ALA A N 1
ATOM 925 C CA . ALA A 1 114 ? 3.537 -1.777 5.327 1.00 97.06 114 ALA A CA 1
ATOM 926 C C . ALA A 1 114 ? 2.562 -1.863 4.148 1.00 97.06 114 ALA A C 1
ATOM 928 O O . ALA A 1 114 ? 2.097 -2.947 3.797 1.00 97.06 114 ALA A O 1
ATOM 929 N N . LEU A 1 115 ? 2.319 -0.725 3.492 1.00 98.00 115 LEU A N 1
ATOM 930 C CA . LEU A 1 115 ? 1.455 -0.643 2.322 1.00 98.00 115 LEU A CA 1
ATOM 931 C C . LEU A 1 115 ? 2.066 -1.428 1.156 1.00 98.00 115 LEU A C 1
ATOM 933 O O . LEU A 1 115 ? 1.475 -2.417 0.724 1.00 98.00 115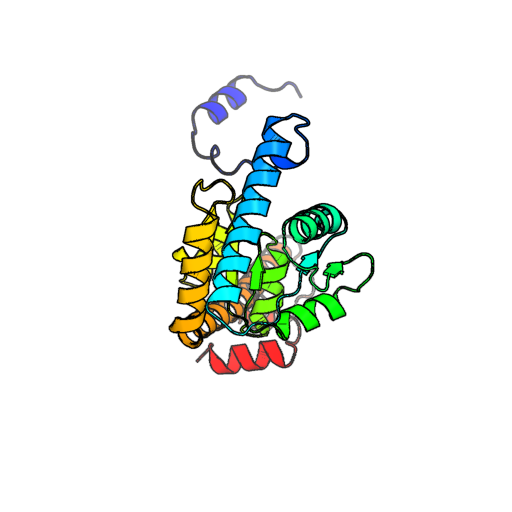 LEU A O 1
ATOM 937 N N . VAL A 1 116 ? 3.279 -1.085 0.707 1.00 97.38 116 VAL A N 1
ATOM 938 C CA . VAL A 1 116 ? 3.880 -1.723 -0.482 1.00 97.38 116 VAL A CA 1
ATOM 939 C C . VAL A 1 116 ? 4.149 -3.217 -0.305 1.00 97.38 116 VAL A C 1
ATOM 941 O O . VAL A 1 116 ? 3.947 -3.989 -1.240 1.00 97.38 116 VAL A O 1
ATOM 944 N N . CYS A 1 117 ? 4.533 -3.676 0.890 1.00 97.19 117 CYS A N 1
ATOM 945 C CA . CYS A 1 117 ? 4.775 -5.101 1.124 1.00 97.19 117 CYS A CA 1
ATOM 946 C C . CYS A 1 117 ? 3.483 -5.934 1.126 1.00 97.19 117 CYS A C 1
ATOM 948 O O . CYS A 1 117 ? 3.524 -7.132 0.809 1.00 97.19 117 CYS A O 1
ATOM 950 N N . SER A 1 118 ? 2.346 -5.310 1.454 1.00 98.12 118 SER A N 1
ATOM 951 C CA . SER A 1 118 ? 1.021 -5.939 1.441 1.00 98.12 118 SER A CA 1
ATOM 952 C C . SER A 1 118 ? 0.403 -6.018 0.036 1.00 98.12 118 SER A C 1
ATOM 954 O O . SER A 1 118 ? -0.374 -6.933 -0.243 1.00 98.12 118 SER A O 1
ATOM 956 N N . MET A 1 119 ? 0.802 -5.126 -0.879 1.00 98.25 119 MET A N 1
ATOM 957 C CA . MET A 1 119 ? 0.221 -5.004 -2.222 1.00 98.25 119 MET A CA 1
ATOM 958 C C . MET A 1 119 ? 0.315 -6.274 -3.082 1.00 98.25 119 MET A C 1
ATOM 960 O O . MET A 1 119 ? -0.692 -6.622 -3.695 1.00 98.25 119 MET A O 1
ATOM 964 N N . PRO A 1 120 ? 1.427 -7.043 -3.103 1.00 97.19 120 PRO A N 1
ATOM 965 C CA . PRO A 1 120 ? 1.456 -8.316 -3.823 1.00 97.19 120 PRO A CA 1
ATOM 966 C C . PRO A 1 120 ? 0.436 -9.343 -3.310 1.00 97.19 120 PRO A C 1
ATOM 968 O O . PRO A 1 120 ? 0.010 -10.217 -4.056 1.00 97.19 120 PRO A O 1
ATOM 971 N N . GLY A 1 121 ? 0.034 -9.243 -2.037 1.00 97.50 121 GLY A N 1
ATOM 972 C CA . GLY A 1 121 ? -1.049 -10.042 -1.460 1.00 97.50 121 GLY A CA 1
ATOM 973 C C . GLY A 1 121 ? -2.449 -9.500 -1.764 1.00 97.50 121 GLY A C 1
ATOM 974 O O . GLY A 1 121 ? -3.424 -10.067 -1.278 1.00 97.50 121 GLY A O 1
ATOM 975 N N . LEU A 1 122 ? -2.556 -8.411 -2.536 1.00 98.31 122 LEU A N 1
ATOM 976 C CA . LEU A 1 122 ? -3.795 -7.685 -2.821 1.00 98.31 122 LEU A CA 1
ATOM 977 C C . LEU A 1 122 ? -4.565 -7.341 -1.538 1.00 98.31 122 LEU A C 1
ATOM 979 O O . LEU A 1 122 ? -5.782 -7.524 -1.465 1.00 98.31 122 LEU A O 1
ATOM 983 N N . VAL A 1 123 ? -3.856 -6.882 -0.505 1.00 98.56 123 VAL A N 1
ATOM 984 C CA . VAL A 1 123 ? -4.489 -6.454 0.746 1.00 98.56 123 VAL A CA 1
ATOM 985 C C . VAL A 1 123 ? -4.965 -5.008 0.592 1.00 98.56 123 VAL A C 1
ATOM 987 O O . VAL A 1 123 ? -4.133 -4.114 0.409 1.00 98.56 123 VAL A O 1
ATOM 990 N N . PRO A 1 124 ? -6.285 -4.750 0.653 1.00 98.44 124 PRO A N 1
ATOM 991 C CA . PRO A 1 124 ? -6.817 -3.396 0.597 1.00 98.44 124 PRO A CA 1
ATOM 992 C C . PRO A 1 124 ? -6.241 -2.538 1.720 1.00 98.44 124 PRO A C 1
ATOM 994 O O . PRO A 1 124 ? -6.068 -3.016 2.844 1.00 98.44 124 PRO A O 1
ATOM 997 N N . SER A 1 125 ? -5.935 -1.276 1.432 1.00 98.56 125 SER A N 1
ATOM 998 C CA . SER A 1 125 ? -5.297 -0.424 2.431 1.00 98.56 125 SER A CA 1
ATOM 999 C C . SER A 1 125 ? -5.627 1.054 2.321 1.00 98.56 125 SER A C 1
ATOM 1001 O O . SER A 1 125 ? -5.806 1.567 1.215 1.00 98.56 125 SER A O 1
ATOM 1003 N N . VAL A 1 126 ? -5.646 1.704 3.489 1.00 98.75 126 VAL A N 1
ATOM 1004 C CA . VAL A 1 126 ? -5.755 3.156 3.680 1.00 98.75 126 VAL A CA 1
ATOM 1005 C C . VAL A 1 126 ? -4.414 3.680 4.188 1.00 98.75 126 VAL A C 1
ATOM 1007 O O . VAL A 1 126 ? -3.801 3.097 5.088 1.00 98.75 126 VAL A O 1
ATOM 1010 N N . GLY A 1 127 ? -3.944 4.771 3.598 1.00 98.31 127 GLY A N 1
ATOM 1011 C CA . GLY A 1 127 ? -2.698 5.424 3.967 1.00 98.31 127 GLY A CA 1
ATOM 1012 C C . GLY A 1 127 ? -2.939 6.651 4.831 1.00 98.31 127 GLY A C 1
ATOM 1013 O O . GLY A 1 127 ? -3.774 7.483 4.493 1.00 98.31 127 GLY A O 1
ATOM 1014 N N . VAL A 1 128 ? -2.167 6.798 5.905 1.00 98.19 128 VAL A N 1
ATOM 1015 C CA . VAL A 1 128 ? -2.103 8.044 6.684 1.00 98.19 128 VAL A CA 1
ATOM 1016 C C . VAL A 1 128 ? -0.747 8.684 6.435 1.00 98.19 128 VAL A C 1
ATOM 1018 O O . VAL A 1 128 ? 0.278 8.184 6.884 1.00 98.19 128 VAL A O 1
ATOM 1021 N N . THR A 1 129 ? -0.715 9.751 5.653 1.00 95.19 129 THR A N 1
ATOM 1022 C CA . THR A 1 129 ? 0.517 10.308 5.116 1.00 95.19 129 THR A CA 1
ATOM 1023 C C . THR A 1 129 ? 1.045 11.480 5.932 1.00 95.19 129 THR A C 1
ATOM 1025 O O . THR A 1 129 ? 0.294 12.323 6.414 1.00 95.19 129 THR A O 1
ATOM 1028 N N . MET A 1 130 ? 2.370 11.532 6.061 1.00 90.94 130 MET A N 1
ATOM 1029 C CA . MET A 1 130 ? 3.106 12.690 6.581 1.00 90.94 130 MET A CA 1
ATOM 1030 C C . MET A 1 130 ? 3.797 13.475 5.457 1.00 90.94 130 MET A C 1
ATOM 1032 O O . MET A 1 130 ? 4.240 14.603 5.672 1.00 90.94 130 MET A O 1
ATOM 1036 N N . ASP A 1 131 ? 3.939 12.858 4.283 1.00 91.25 131 ASP A N 1
ATOM 1037 C CA . ASP A 1 131 ? 4.734 13.340 3.157 1.00 91.25 131 ASP A CA 1
ATOM 1038 C C . ASP A 1 131 ? 4.121 12.898 1.812 1.00 91.25 131 ASP A C 1
ATOM 1040 O O . ASP A 1 131 ? 2.970 12.466 1.729 1.00 91.25 131 ASP A O 1
ATOM 1044 N N . GLU A 1 132 ? 4.858 13.057 0.722 1.00 94.44 132 GLU A N 1
ATOM 1045 C CA . GLU A 1 132 ? 4.403 12.723 -0.623 1.00 94.44 132 GLU A CA 1
ATOM 1046 C C . GLU A 1 132 ? 4.357 11.217 -0.912 1.00 94.44 132 GLU A C 1
ATOM 1048 O O . GLU A 1 132 ? 3.668 10.804 -1.840 1.00 94.44 132 GLU A O 1
ATOM 1053 N N . ARG A 1 133 ? 5.051 10.365 -0.149 1.00 96.00 133 ARG A N 1
ATOM 1054 C CA . ARG A 1 133 ? 5.280 8.966 -0.547 1.00 96.00 133 ARG A CA 1
ATOM 1055 C C . ARG A 1 133 ? 4.000 8.146 -0.561 1.00 96.00 133 ARG A C 1
ATOM 1057 O O . ARG A 1 133 ? 3.704 7.483 -1.551 1.00 96.00 133 ARG A O 1
ATOM 1064 N N . ILE A 1 134 ? 3.226 8.189 0.524 1.00 97.81 134 ILE A N 1
ATOM 1065 C CA . ILE A 1 134 ? 1.943 7.473 0.594 1.00 97.81 134 ILE A CA 1
ATOM 1066 C C . ILE A 1 134 ? 0.914 8.140 -0.321 1.00 97.81 134 ILE A C 1
ATOM 1068 O O . ILE A 1 134 ? 0.140 7.439 -0.968 1.00 97.81 134 ILE A O 1
ATOM 1072 N N . ARG A 1 135 ? 0.943 9.473 -0.436 1.00 97.44 135 ARG A N 1
ATOM 1073 C CA . ARG A 1 135 ? 0.060 10.218 -1.342 1.00 97.44 135 ARG A CA 1
ATOM 1074 C C . ARG A 1 135 ? 0.251 9.776 -2.796 1.00 97.44 135 ARG A C 1
ATOM 1076 O O . ARG A 1 135 ? -0.714 9.406 -3.459 1.00 97.44 135 ARG A O 1
ATOM 1083 N N . ASN A 1 136 ? 1.499 9.728 -3.254 1.00 97.88 136 ASN A N 1
ATOM 1084 C CA . ASN A 1 136 ? 1.859 9.275 -4.595 1.00 97.88 136 ASN A CA 1
ATOM 1085 C C . ASN A 1 136 ? 1.538 7.791 -4.787 1.00 97.88 136 ASN A C 1
ATOM 1087 O O . ASN A 1 136 ? 1.010 7.425 -5.827 1.00 97.88 136 ASN A O 1
ATOM 1091 N N . LEU A 1 137 ? 1.769 6.942 -3.779 1.00 98.19 137 LEU A N 1
ATOM 1092 C CA . LEU A 1 137 ? 1.401 5.525 -3.850 1.00 98.19 137 LEU A CA 1
ATOM 1093 C C . LEU A 1 137 ? -0.105 5.320 -4.059 1.00 98.19 137 LEU A C 1
ATOM 1095 O O . LEU A 1 137 ? -0.513 4.485 -4.862 1.00 98.19 137 LEU A O 1
ATOM 1099 N N . MET A 1 138 ? -0.940 6.059 -3.327 1.00 98.31 138 MET A N 1
ATOM 1100 C CA . MET A 1 138 ? -2.397 5.976 -3.464 1.00 98.31 138 MET A CA 1
ATOM 1101 C C . MET A 1 138 ? -2.865 6.521 -4.817 1.00 98.31 138 MET A C 1
ATOM 1103 O O . MET A 1 138 ? -3.753 5.936 -5.437 1.00 98.31 138 MET A O 1
ATOM 1107 N N . ALA A 1 139 ? -2.221 7.575 -5.325 1.00 98.06 139 ALA A N 1
ATOM 1108 C CA . ALA A 1 139 ? -2.464 8.084 -6.672 1.00 98.06 139 ALA A CA 1
ATOM 1109 C C . ALA A 1 139 ? -2.067 7.069 -7.763 1.00 98.06 139 ALA A C 1
ATOM 1111 O O . ALA A 1 139 ? -2.866 6.808 -8.659 1.00 98.06 139 ALA A O 1
ATOM 1112 N N . ASP A 1 140 ? -0.901 6.424 -7.643 1.00 97.12 140 ASP A N 1
ATOM 1113 C CA . ASP A 1 140 ? -0.428 5.365 -8.551 1.00 97.12 140 ASP A CA 1
ATOM 1114 C C . ASP A 1 140 ? -1.355 4.134 -8.545 1.00 97.12 140 ASP A C 1
ATOM 1116 O O . ASP A 1 140 ? -1.404 3.382 -9.515 1.00 97.12 140 ASP A O 1
ATOM 1120 N N . ARG A 1 141 ? -2.120 3.920 -7.467 1.00 97.06 141 ARG A N 1
ATOM 1121 C CA . ARG A 1 141 ? -3.174 2.890 -7.377 1.00 97.06 141 ARG A CA 1
ATOM 1122 C C . ARG A 1 141 ? -4.504 3.303 -8.011 1.00 97.06 141 ARG A C 1
ATOM 1124 O O . ARG A 1 141 ? -5.436 2.499 -8.021 1.00 97.06 141 ARG A O 1
ATOM 1131 N N . GLY A 1 142 ? -4.628 4.547 -8.473 1.00 97.94 142 GLY A N 1
ATOM 1132 C CA . GLY A 1 142 ? -5.892 5.136 -8.917 1.00 97.94 142 GLY A CA 1
ATOM 1133 C C . GLY A 1 142 ? -6.881 5.410 -7.778 1.00 97.94 142 GLY A C 1
ATOM 1134 O O . GLY A 1 142 ? -8.079 5.470 -8.031 1.00 97.94 142 GLY A O 1
ATOM 1135 N N . GLN A 1 143 ? -6.400 5.527 -6.535 1.00 97.75 143 GLN A N 1
ATOM 1136 C CA . GLN A 1 143 ? -7.211 5.671 -5.315 1.00 97.75 143 GLN A CA 1
ATOM 1137 C C . GLN A 1 143 ? -6.686 6.809 -4.412 1.00 97.75 143 GLN A C 1
ATOM 1139 O O . GLN A 1 143 ? -6.434 6.583 -3.223 1.00 97.75 143 GLN A O 1
ATOM 1144 N N . PRO A 1 144 ? -6.446 8.024 -4.945 1.00 98.00 144 PRO A N 1
ATOM 1145 C CA . PRO A 1 144 ? -5.827 9.119 -4.192 1.00 98.00 144 PRO A CA 1
ATOM 1146 C C . PRO A 1 144 ? -6.605 9.509 -2.926 1.00 98.00 144 PRO A C 1
ATOM 1148 O O . PRO A 1 144 ? -6.009 9.965 -1.956 1.00 98.00 144 PRO A O 1
ATOM 1151 N N . GLU A 1 145 ? -7.918 9.296 -2.901 1.00 97.75 145 GLU A N 1
ATOM 1152 C CA . GLU A 1 145 ? -8.786 9.572 -1.757 1.00 97.75 145 GLU A CA 1
ATOM 1153 C C . GLU A 1 145 ? -8.534 8.665 -0.543 1.00 97.75 145 GLU A C 1
ATOM 1155 O O . GLU A 1 145 ? -9.038 8.941 0.543 1.00 97.75 145 GLU A O 1
ATOM 1160 N N . LEU A 1 146 ? -7.765 7.583 -0.711 1.00 98.44 146 LEU A N 1
ATOM 1161 C CA . LEU A 1 146 ? -7.347 6.697 0.378 1.00 98.44 146 LEU A CA 1
ATOM 1162 C C . LEU A 1 146 ? -6.038 7.148 1.049 1.00 98.44 146 LEU A C 1
ATOM 1164 O O . LEU A 1 146 ? -5.522 6.429 1.906 1.00 98.44 146 LEU A O 1
ATOM 1168 N N . ALA A 1 147 ? -5.494 8.311 0.675 1.00 98.38 147 ALA A N 1
ATOM 1169 C CA . ALA A 1 147 ? -4.428 8.993 1.404 1.00 98.38 147 ALA A CA 1
ATOM 1170 C C . ALA A 1 147 ? -5.016 10.108 2.281 1.00 98.38 147 ALA A C 1
ATOM 1172 O O . ALA A 1 147 ? -5.525 11.103 1.771 1.00 98.38 147 ALA A O 1
ATOM 1173 N N . LEU A 1 148 ? -4.912 9.952 3.600 1.00 98.50 148 LEU A N 1
ATOM 1174 C CA . LEU A 1 148 ? -5.355 10.937 4.589 1.00 98.50 148 LEU A CA 1
ATOM 1175 C C . LEU A 1 148 ? -4.155 11.637 5.215 1.00 98.50 148 LEU A C 1
ATOM 1177 O O . LEU A 1 148 ? -3.140 10.996 5.470 1.00 98.50 148 LEU A O 1
ATOM 1181 N N . GLU A 1 149 ? -4.260 12.932 5.491 1.00 97.38 149 GLU A N 1
ATOM 1182 C CA . GLU A 1 149 ? -3.178 13.679 6.136 1.00 97.38 149 GLU A CA 1
ATOM 1183 C C . GLU A 1 149 ? -3.123 13.378 7.639 1.00 97.38 149 GLU A C 1
ATOM 1185 O O . GLU A 1 149 ? -4.142 13.322 8.326 1.00 97.38 149 GLU A O 1
ATOM 1190 N N . VAL A 1 150 ? -1.911 13.186 8.158 1.00 95.38 150 VAL A N 1
ATOM 1191 C CA . VAL A 1 150 ? -1.658 12.842 9.567 1.00 95.38 150 VAL A CA 1
ATOM 1192 C C . VAL A 1 150 ? -2.142 13.908 10.561 1.00 95.38 150 VAL A C 1
ATOM 1194 O O . VAL A 1 150 ? -2.419 13.593 11.717 1.00 95.38 150 VAL A O 1
ATOM 1197 N N . ASP A 1 151 ? -2.197 15.167 10.127 1.00 94.56 151 ASP A N 1
ATOM 1198 C CA . ASP A 1 151 ? -2.532 16.345 10.928 1.00 94.56 151 ASP A CA 1
ATOM 1199 C C . ASP A 1 151 ? -3.976 16.825 10.713 1.00 94.56 151 ASP A C 1
ATOM 1201 O O . ASP A 1 151 ? -4.357 17.879 11.230 1.00 94.56 151 ASP A O 1
ATOM 1205 N N . ASP A 1 152 ? -4.799 16.043 10.006 1.00 96.00 152 ASP A N 1
ATOM 1206 C CA . ASP A 1 152 ? -6.213 16.352 9.827 1.00 96.00 152 ASP A CA 1
ATOM 1207 C C . ASP A 1 152 ? -6.934 16.368 11.196 1.00 96.00 152 ASP A C 1
ATOM 1209 O O . ASP A 1 152 ? -6.874 15.383 11.944 1.00 96.00 152 ASP A O 1
ATOM 1213 N N . PRO A 1 153 ? -7.621 17.467 11.569 1.00 95.19 153 PRO A N 1
ATOM 1214 C CA . PRO A 1 153 ? -8.323 17.556 12.850 1.00 95.19 153 PRO A CA 1
ATOM 1215 C C . PRO A 1 153 ? -9.466 16.540 12.989 1.00 95.19 153 PRO A C 1
ATOM 1217 O O . PRO A 1 153 ? -9.885 16.268 14.110 1.00 95.19 153 PRO A O 1
ATOM 1220 N N . GLU A 1 154 ? -9.941 15.977 11.877 1.00 97.31 154 GLU A N 1
ATOM 1221 C CA . GLU A 1 154 ? -11.011 14.977 11.794 1.00 97.31 154 GLU A CA 1
ATOM 1222 C C . GLU A 1 154 ? -10.468 13.620 11.304 1.00 97.31 154 GLU A C 1
ATOM 1224 O O . GLU A 1 154 ? -11.185 12.847 10.659 1.00 97.31 154 GLU A O 1
ATOM 1229 N N . LEU A 1 155 ? -9.177 13.339 11.553 1.00 98.12 155 LEU A N 1
ATOM 1230 C CA . LEU A 1 155 ? -8.511 12.115 11.099 1.00 98.12 155 LEU A CA 1
ATOM 1231 C C . LEU A 1 155 ? -9.264 10.849 11.525 1.00 98.12 155 LEU A C 1
ATOM 1233 O O . LEU A 1 155 ? -9.356 9.922 10.730 1.00 98.12 155 LEU A O 1
ATOM 1237 N N . ASP A 1 156 ? -9.816 10.800 12.737 1.00 98.00 156 ASP A N 1
ATOM 1238 C CA . ASP A 1 156 ? -10.601 9.661 13.228 1.00 98.00 156 ASP A CA 1
ATOM 1239 C C . ASP A 1 156 ? -11.821 9.364 12.341 1.00 98.00 156 ASP A C 1
ATOM 1241 O O . ASP A 1 156 ? -11.971 8.254 11.827 1.00 98.00 156 ASP A O 1
ATOM 1245 N N . GLN A 1 157 ? -12.659 10.369 12.100 1.00 98.44 157 GLN A N 1
ATOM 1246 C CA . GLN A 1 157 ? -13.892 10.246 11.324 1.00 98.44 157 GLN A CA 1
ATOM 1247 C C . GLN A 1 157 ? -13.596 9.932 9.856 1.00 98.44 157 GLN A C 1
ATOM 1249 O O . GLN A 1 157 ? -14.219 9.048 9.263 1.00 98.44 157 GLN A O 1
ATOM 1254 N N . LYS A 1 158 ? -12.614 10.625 9.267 1.00 98.69 158 LYS A N 1
ATOM 1255 C CA . LYS A 1 158 ? -12.212 10.418 7.869 1.00 98.69 158 LYS A CA 1
ATOM 1256 C C . LYS A 1 158 ? -11.575 9.054 7.661 1.00 98.69 158 LYS A C 1
ATOM 1258 O O . LYS A 1 158 ? -11.863 8.397 6.662 1.00 98.69 158 LYS A O 1
ATOM 1263 N N . LEU A 1 159 ? -10.750 8.601 8.602 1.00 98.75 159 LEU A N 1
ATOM 1264 C CA . LEU A 1 159 ? -10.133 7.284 8.533 1.00 98.75 159 LEU A CA 1
ATOM 1265 C C . LEU A 1 159 ? -11.166 6.176 8.688 1.00 98.75 159 LEU A C 1
ATOM 1267 O O . LEU A 1 159 ? -11.151 5.235 7.899 1.00 98.75 159 LEU A O 1
ATOM 1271 N N . PHE A 1 160 ? -12.100 6.305 9.628 1.00 98.69 160 PHE A N 1
ATOM 1272 C CA . PHE A 1 160 ? -13.205 5.363 9.756 1.00 98.69 160 PHE A CA 1
ATOM 1273 C C . PHE A 1 160 ? -14.027 5.273 8.457 1.00 98.69 160 PHE A C 1
ATOM 1275 O O . PHE A 1 160 ? -14.245 4.174 7.943 1.00 98.69 160 PHE A O 1
ATOM 1282 N N . ALA A 1 161 ? -14.390 6.414 7.862 1.00 98.62 161 ALA A N 1
ATOM 1283 C CA . ALA A 1 161 ? -15.095 6.450 6.581 1.00 98.62 161 ALA A CA 1
ATOM 1284 C C . ALA A 1 161 ? -14.278 5.816 5.437 1.00 98.62 161 ALA A C 1
ATOM 1286 O O . ALA A 1 161 ? -14.818 5.056 4.632 1.00 98.62 161 ALA A O 1
ATOM 1287 N N . ALA A 1 162 ? -12.967 6.071 5.379 1.00 98.69 162 ALA A N 1
ATOM 1288 C CA . ALA A 1 162 ? -12.077 5.458 4.396 1.00 98.69 162 ALA A CA 1
ATOM 1289 C C . ALA A 1 162 ? -11.977 3.934 4.580 1.00 98.69 162 ALA A C 1
ATOM 1291 O O . ALA A 1 162 ? -11.996 3.198 3.595 1.00 98.69 162 ALA A O 1
ATOM 1292 N N . MET A 1 163 ? -11.931 3.442 5.822 1.00 98.69 163 MET A N 1
ATOM 1293 C CA . MET A 1 163 ? -11.967 2.006 6.118 1.00 98.69 163 MET A CA 1
ATOM 1294 C C . MET A 1 163 ? -13.287 1.381 5.651 1.00 98.69 163 MET A C 1
ATOM 1296 O O . MET A 1 163 ? -13.267 0.355 4.976 1.00 98.69 163 MET A O 1
ATOM 1300 N N . GLN A 1 164 ? -14.433 2.011 5.927 1.00 98.38 164 GLN A N 1
ATOM 1301 C CA . GLN A 1 164 ? -15.730 1.531 5.433 1.00 98.38 164 GLN A CA 1
ATOM 1302 C C . GLN A 1 164 ? -15.785 1.496 3.903 1.00 98.38 164 GLN A C 1
ATOM 1304 O O . GLN A 1 164 ? -16.237 0.510 3.323 1.00 98.38 164 GLN A O 1
ATOM 1309 N N . LYS A 1 165 ? -15.278 2.543 3.241 1.00 98.12 165 LYS A N 1
ATOM 1310 C CA . LYS A 1 165 ? -15.194 2.591 1.779 1.00 98.12 165 LYS A CA 1
ATOM 1311 C C . LYS A 1 165 ? -14.334 1.455 1.232 1.00 98.12 165 LYS A C 1
ATOM 1313 O O . LYS A 1 165 ? -14.756 0.767 0.309 1.00 98.12 165 LYS A O 1
ATOM 1318 N N . VAL A 1 166 ? -13.154 1.228 1.809 1.00 97.81 166 VAL A N 1
ATOM 1319 C CA . VAL A 1 166 ? -12.255 0.145 1.387 1.00 97.81 166 VAL A CA 1
ATOM 1320 C C . VAL A 1 166 ? -12.896 -1.229 1.555 1.00 97.81 166 VAL A C 1
ATOM 1322 O O . VAL A 1 166 ? -12.651 -2.111 0.734 1.00 97.81 166 VAL A O 1
ATOM 1325 N N . ASP A 1 167 ? -13.707 -1.429 2.592 1.00 96.12 167 ASP A N 1
ATOM 1326 C CA . ASP A 1 167 ? -14.414 -2.693 2.783 1.00 96.12 167 ASP A CA 1
ATOM 1327 C C . ASP A 1 167 ? -15.565 -2.873 1.779 1.00 96.12 167 ASP A C 1
ATOM 1329 O O . ASP A 1 167 ? -15.695 -3.940 1.177 1.00 96.12 167 ASP A O 1
ATOM 1333 N N . ALA A 1 168 ? -16.334 -1.811 1.516 1.00 97.62 168 ALA A N 1
ATOM 1334 C CA . ALA A 1 168 ? -17.434 -1.817 0.552 1.00 97.62 168 ALA A CA 1
ATOM 1335 C C . ALA A 1 168 ? -16.959 -1.960 -0.908 1.00 97.62 168 ALA A C 1
ATOM 1337 O O . ALA A 1 168 ? -17.576 -2.665 -1.704 1.00 97.62 168 ALA A O 1
ATOM 1338 N N . GLU A 1 169 ? -15.845 -1.321 -1.262 1.00 97.94 169 GLU A N 1
ATOM 1339 C CA . GLU A 1 169 ? -15.269 -1.293 -2.615 1.00 97.94 169 GLU A CA 1
ATOM 1340 C C . GLU A 1 169 ? -14.067 -2.241 -2.753 1.00 97.94 169 GLU A C 1
ATOM 1342 O O . GLU A 1 169 ? -13.213 -2.082 -3.628 1.00 97.94 169 GLU A O 1
ATOM 1347 N N . ARG A 1 170 ? -13.990 -3.253 -1.884 1.00 97.75 170 ARG A N 1
ATOM 1348 C CA . ARG A 1 170 ? -12.840 -4.149 -1.705 1.00 97.75 170 ARG A CA 1
ATOM 1349 C C . ARG A 1 170 ? -12.244 -4.683 -3.004 1.00 97.75 170 ARG A C 1
ATOM 1351 O O . ARG A 1 170 ? -11.022 -4.685 -3.148 1.00 97.75 170 ARG A O 1
ATOM 1358 N N . ASP A 1 171 ? -13.067 -5.138 -3.942 1.00 98.31 171 ASP A N 1
ATOM 1359 C CA . ASP A 1 171 ? -12.576 -5.709 -5.201 1.00 98.31 171 ASP A CA 1
ATOM 1360 C C . ASP A 1 171 ? -12.016 -4.645 -6.152 1.00 98.31 171 ASP A C 1
ATOM 1362 O O . ASP A 1 171 ? -10.971 -4.871 -6.762 1.00 98.31 171 ASP A O 1
ATOM 1366 N N . ALA A 1 172 ? -12.634 -3.463 -6.212 1.00 98.25 172 ALA A N 1
ATOM 1367 C CA . ALA A 1 172 ? -12.102 -2.329 -6.966 1.00 98.25 172 ALA A CA 1
ATOM 1368 C C . ALA A 1 172 ? -10.777 -1.840 -6.360 1.00 98.25 172 ALA A C 1
ATOM 1370 O O . ALA A 1 172 ? -9.818 -1.565 -7.086 1.00 98.25 172 ALA A O 1
ATOM 1371 N N . VAL A 1 173 ? -10.683 -1.823 -5.023 1.00 98.56 173 VAL A N 1
ATOM 1372 C CA . VAL A 1 173 ? -9.444 -1.466 -4.327 1.00 98.56 173 VAL A CA 1
ATOM 1373 C C . VAL A 1 173 ? -8.314 -2.436 -4.687 1.00 98.56 173 VAL A C 1
ATOM 1375 O O . VAL A 1 173 ? -7.204 -2.010 -5.018 1.00 98.56 173 VAL A O 1
ATOM 1378 N N . LYS A 1 174 ? -8.605 -3.742 -4.679 1.00 98.56 174 LYS A N 1
ATOM 1379 C CA . LYS A 1 174 ? -7.658 -4.795 -5.076 1.00 98.56 174 LYS A CA 1
ATOM 1380 C C . LYS A 1 174 ? -7.224 -4.694 -6.535 1.00 98.56 174 LYS A C 1
ATOM 1382 O O . LYS A 1 174 ? -6.050 -4.926 -6.811 1.00 98.56 174 LYS A O 1
ATOM 1387 N N . ASP A 1 175 ? -8.137 -4.363 -7.446 1.00 98.31 175 ASP A N 1
ATOM 1388 C CA . ASP A 1 175 ? -7.829 -4.210 -8.873 1.00 98.31 175 ASP A CA 1
ATOM 1389 C C . ASP A 1 175 ? -6.797 -3.095 -9.097 1.00 98.31 175 ASP A C 1
ATOM 1391 O O . ASP A 1 175 ? -5.759 -3.328 -9.718 1.00 98.31 175 ASP A O 1
ATOM 1395 N N . GLY A 1 176 ? -7.017 -1.921 -8.490 1.00 98.31 176 GLY A N 1
ATOM 1396 C CA . GLY A 1 176 ? -6.075 -0.799 -8.563 1.00 98.31 176 GLY A CA 1
ATOM 1397 C C . GLY A 1 176 ? -4.707 -1.120 -7.952 1.00 98.31 176 GLY A C 1
ATOM 1398 O O . GLY A 1 176 ? -3.672 -0.784 -8.527 1.00 98.31 176 GLY A O 1
ATOM 1399 N N . ILE A 1 177 ? -4.676 -1.858 -6.834 1.00 98.62 177 ILE A N 1
ATOM 1400 C CA . ILE A 1 177 ? -3.424 -2.365 -6.250 1.00 98.62 177 ILE A CA 1
ATOM 1401 C C . ILE A 1 177 ? -2.697 -3.298 -7.227 1.00 98.62 177 ILE A C 1
ATOM 1403 O O . ILE A 1 177 ? -1.490 -3.161 -7.416 1.00 98.62 177 ILE A O 1
ATOM 1407 N N . GLY A 1 178 ? -3.411 -4.245 -7.838 1.00 98.38 178 GLY A N 1
ATOM 1408 C CA . GLY A 1 178 ? -2.832 -5.226 -8.753 1.00 98.38 178 GLY A CA 1
ATOM 1409 C C . GLY A 1 178 ? -2.192 -4.590 -9.986 1.00 98.38 178 GLY A C 1
ATOM 1410 O O . GLY A 1 178 ? -1.040 -4.900 -10.294 1.00 98.38 178 GLY A O 1
ATOM 1411 N N . ARG A 1 179 ? -2.896 -3.648 -10.628 1.00 98.44 179 ARG A N 1
ATOM 1412 C CA . ARG A 1 179 ? -2.359 -2.853 -11.747 1.00 98.44 179 ARG A CA 1
ATOM 1413 C C . ARG A 1 179 ? -1.116 -2.077 -11.330 1.00 98.44 179 ARG A C 1
ATOM 1415 O O . ARG A 1 179 ? -0.073 -2.223 -11.953 1.00 98.44 179 ARG A O 1
ATOM 1422 N N . CYS A 1 180 ? -1.188 -1.369 -10.202 1.00 98.38 180 CYS A N 1
ATOM 1423 C CA . CYS A 1 180 ? -0.072 -0.590 -9.670 1.00 98.38 180 CYS A CA 1
ATOM 1424 C C . CYS A 1 180 ? 1.186 -1.443 -9.418 1.00 98.38 180 CYS A C 1
ATOM 1426 O O . CYS A 1 180 ? 2.301 -0.993 -9.687 1.00 98.38 180 CYS A O 1
ATOM 1428 N N . VAL A 1 181 ? 1.040 -2.688 -8.940 1.00 98.12 181 VAL A N 1
ATOM 1429 C CA . VAL A 1 181 ? 2.181 -3.612 -8.796 1.00 98.12 181 VAL A CA 1
ATOM 1430 C C . VAL A 1 181 ? 2.813 -3.923 -10.155 1.00 98.12 181 VAL A C 1
ATOM 1432 O O . VAL A 1 181 ? 4.034 -3.847 -10.279 1.00 98.12 181 VAL A O 1
ATOM 1435 N N . VAL A 1 182 ? 2.012 -4.265 -11.166 1.00 98.25 182 VAL A N 1
ATOM 1436 C CA . VAL A 1 182 ? 2.514 -4.613 -12.507 1.00 98.25 182 VAL A CA 1
ATOM 1437 C C . VAL A 1 182 ? 3.149 -3.407 -13.199 1.00 98.25 182 VAL A C 1
ATOM 1439 O O . VAL A 1 182 ? 4.255 -3.534 -13.724 1.00 98.25 182 VAL A O 1
ATOM 1442 N N . ASP A 1 183 ? 2.530 -2.231 -13.103 1.00 97.75 183 ASP A N 1
ATOM 1443 C CA . ASP A 1 183 ? 3.066 -0.982 -13.649 1.00 97.75 183 ASP A CA 1
ATOM 1444 C C . ASP A 1 183 ? 4.424 -0.633 -13.026 1.00 97.75 183 ASP A C 1
ATOM 1446 O O . ASP A 1 183 ? 5.359 -0.231 -13.723 1.00 97.75 183 ASP A O 1
ATOM 1450 N N . ASN A 1 184 ? 4.575 -0.825 -11.710 1.00 97.06 184 ASN A N 1
ATOM 1451 C CA . ASN A 1 184 ? 5.847 -0.582 -11.033 1.00 97.06 184 ASN A CA 1
ATOM 1452 C C . ASN A 1 184 ? 6.912 -1.630 -11.376 1.00 97.06 184 ASN A C 1
ATOM 1454 O O . ASN A 1 184 ? 8.080 -1.265 -11.500 1.00 97.06 184 ASN A O 1
ATOM 1458 N N . LEU A 1 185 ? 6.544 -2.898 -11.586 1.00 97.69 185 LEU A N 1
ATOM 1459 C CA . LEU A 1 185 ? 7.480 -3.906 -12.096 1.00 97.69 185 LEU A CA 1
ATOM 1460 C C . LEU A 1 185 ? 7.992 -3.518 -13.488 1.00 97.69 185 LEU A C 1
ATOM 1462 O O . LEU A 1 185 ? 9.199 -3.520 -13.720 1.00 97.69 185 LEU A O 1
ATOM 1466 N N . GLU A 1 186 ? 7.110 -3.101 -14.394 1.00 97.69 186 GLU A N 1
ATOM 1467 C CA . GLU A 1 186 ? 7.540 -2.632 -15.711 1.00 97.69 186 GLU A CA 1
ATOM 1468 C C . GLU A 1 186 ? 8.420 -1.378 -15.609 1.00 97.69 186 GLU A C 1
ATOM 1470 O O . GLU A 1 186 ? 9.462 -1.295 -16.262 1.00 97.69 186 GLU A O 1
ATOM 1475 N N . ARG A 1 187 ? 8.053 -0.420 -14.747 1.00 97.25 187 ARG A N 1
ATOM 1476 C CA . ARG A 1 187 ? 8.846 0.790 -14.482 1.00 97.25 187 ARG A CA 1
ATOM 1477 C C . ARG A 1 187 ? 10.249 0.443 -13.978 1.00 97.25 187 ARG A C 1
ATOM 1479 O O . ARG A 1 187 ? 11.217 1.016 -14.472 1.00 97.25 187 ARG A O 1
ATOM 1486 N N . MET A 1 188 ? 10.380 -0.519 -13.064 1.00 97.44 188 MET A N 1
ATOM 1487 C CA . MET A 1 188 ? 11.679 -1.034 -12.613 1.00 97.44 188 MET A CA 1
ATOM 1488 C C . MET A 1 188 ? 12.485 -1.631 -13.774 1.00 97.44 188 MET A C 1
ATOM 1490 O O . MET A 1 188 ? 13.678 -1.357 -13.898 1.00 97.44 188 MET A O 1
ATOM 1494 N N . GLY A 1 189 ? 11.831 -2.390 -14.655 1.00 97.75 189 GLY A N 1
ATOM 1495 C CA . GLY A 1 189 ? 12.447 -2.920 -15.869 1.00 97.75 189 GLY A CA 1
ATOM 1496 C C . GLY A 1 189 ? 12.981 -1.818 -16.790 1.00 97.75 189 GLY A C 1
ATOM 1497 O O . GLY A 1 189 ? 14.135 -1.853 -17.215 1.00 97.75 189 GLY A O 1
ATOM 1498 N N . ARG A 1 190 ? 12.182 -0.768 -17.017 1.00 98.06 190 ARG A N 1
ATOM 1499 C CA . ARG A 1 190 ? 12.577 0.410 -17.810 1.00 98.06 190 ARG A CA 1
ATOM 1500 C C . ARG A 1 190 ? 13.760 1.152 -17.184 1.00 98.06 190 ARG A C 1
ATOM 1502 O O . ARG A 1 190 ? 14.667 1.563 -17.899 1.00 98.06 190 ARG A O 1
ATOM 1509 N N . MET A 1 191 ? 13.796 1.287 -15.857 1.00 98.00 191 MET A N 1
ATOM 1510 C CA . MET A 1 191 ? 14.955 1.861 -15.159 1.00 98.00 191 MET A CA 1
ATOM 1511 C C . MET A 1 191 ? 16.223 1.027 -15.386 1.00 98.00 191 MET A C 1
ATOM 1513 O O . MET A 1 191 ? 17.296 1.588 -15.604 1.00 98.00 191 MET A O 1
ATOM 1517 N N . GLY A 1 192 ? 16.102 -0.303 -15.380 1.00 97.31 192 GLY A N 1
ATOM 1518 C CA . GLY A 1 192 ? 17.200 -1.205 -15.724 1.00 97.31 192 GLY A CA 1
ATOM 1519 C C . GLY A 1 192 ? 17.677 -1.038 -17.170 1.00 97.31 192 GLY A C 1
ATOM 1520 O O . GLY A 1 192 ? 18.882 -1.042 -17.414 1.00 97.31 192 GLY A O 1
ATOM 1521 N N . ALA A 1 193 ? 16.756 -0.835 -18.112 1.00 97.75 193 ALA A N 1
ATOM 1522 C CA . ALA A 1 193 ? 17.070 -0.571 -19.516 1.00 97.75 193 ALA A CA 1
ATOM 1523 C C . ALA A 1 193 ? 17.876 0.722 -19.705 1.00 97.75 193 ALA A C 1
ATOM 1525 O 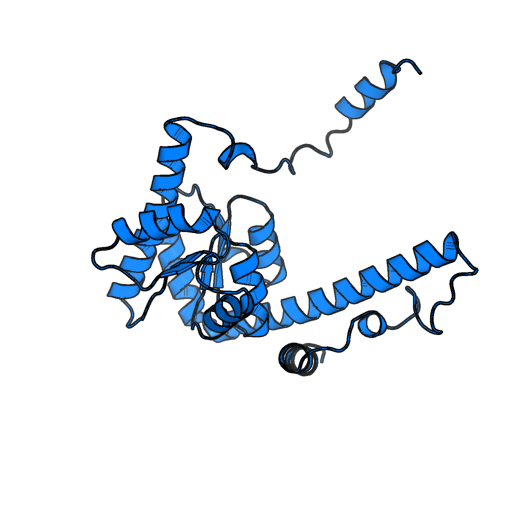O . ALA A 1 193 ? 18.940 0.696 -20.326 1.00 97.75 193 ALA A O 1
ATOM 1526 N N . ILE A 1 194 ? 17.431 1.813 -19.075 1.00 98.00 194 ILE A N 1
ATOM 1527 C CA . ILE A 1 194 ? 18.130 3.108 -19.082 1.00 98.00 194 ILE A CA 1
ATOM 1528 C C . ILE A 1 194 ? 19.532 2.970 -18.479 1.00 98.00 194 ILE A C 1
ATOM 1530 O O . ILE A 1 194 ? 20.503 3.505 -19.014 1.00 98.00 194 ILE A O 1
ATOM 1534 N N . LEU A 1 195 ? 19.666 2.234 -17.369 1.00 97.19 195 LEU A N 1
ATOM 1535 C CA . LEU A 1 195 ? 20.967 2.006 -16.743 1.00 97.19 195 LEU A CA 1
ATOM 1536 C C . LEU A 1 195 ? 21.922 1.256 -17.681 1.00 97.19 195 LEU A C 1
ATOM 1538 O O . LEU A 1 195 ? 23.097 1.613 -17.758 1.00 97.19 195 LEU A O 1
ATOM 1542 N N . VAL A 1 196 ? 21.432 0.242 -18.400 1.00 97.06 196 VAL A N 1
ATOM 1543 C CA . VAL A 1 196 ? 22.240 -0.506 -19.374 1.00 97.06 196 VAL A CA 1
ATOM 1544 C C . VAL A 1 196 ? 22.773 0.415 -20.468 1.00 97.06 196 VAL A C 1
ATOM 1546 O O . VAL A 1 196 ? 23.979 0.407 -20.722 1.00 97.06 196 VAL A O 1
ATOM 1549 N N . ASP A 1 197 ? 21.922 1.236 -21.082 1.00 96.31 197 ASP A N 1
ATOM 1550 C CA . ASP A 1 197 ? 22.356 2.131 -22.160 1.00 96.31 197 ASP A CA 1
ATOM 1551 C C . ASP A 1 197 ? 23.266 3.253 -21.660 1.00 96.31 197 ASP A C 1
ATOM 1553 O O . ASP A 1 197 ? 24.254 3.588 -22.320 1.00 96.31 197 ASP A O 1
ATOM 1557 N N . HIS A 1 198 ? 23.019 3.757 -20.448 1.00 97.44 198 HIS A N 1
ATOM 1558 C CA . HIS A 1 198 ? 23.925 4.692 -19.795 1.00 97.44 198 HIS A CA 1
ATOM 1559 C C . HIS A 1 198 ? 25.322 4.085 -19.629 1.00 97.44 198 HIS A C 1
ATOM 1561 O O . HIS A 1 198 ? 26.304 4.677 -20.070 1.00 97.44 198 HIS A O 1
ATOM 1567 N N . VAL A 1 199 ? 25.434 2.883 -19.053 1.00 97.62 199 VAL A N 1
ATOM 1568 C CA . VAL A 1 199 ? 26.738 2.227 -18.868 1.00 97.62 199 VAL A CA 1
ATOM 1569 C C . VAL A 1 199 ? 27.389 1.927 -20.214 1.00 97.62 199 VAL A C 1
ATOM 1571 O O . VAL A 1 199 ? 28.570 2.206 -20.371 1.00 97.62 199 VAL A O 1
ATOM 1574 N N . ARG A 1 200 ? 26.643 1.442 -21.211 1.00 95.12 200 ARG A N 1
ATOM 1575 C CA . ARG A 1 200 ? 27.164 1.157 -22.558 1.00 95.12 200 ARG A CA 1
ATOM 1576 C C . ARG A 1 200 ? 27.756 2.398 -23.236 1.00 95.12 200 ARG A C 1
ATOM 1578 O O . ARG A 1 200 ? 28.748 2.282 -23.951 1.00 95.12 200 ARG A O 1
ATOM 1585 N N . GLY A 1 201 ? 27.182 3.577 -22.990 1.00 95.81 201 GLY A N 1
ATOM 1586 C CA . GLY A 1 201 ? 27.693 4.849 -23.504 1.00 95.81 201 GLY A CA 1
ATOM 1587 C C . GLY A 1 201 ? 29.059 5.257 -22.936 1.00 95.81 201 GLY A C 1
ATOM 1588 O O . GLY A 1 201 ? 29.837 5.897 -23.642 1.00 95.81 201 GLY A O 1
ATOM 1589 N N . PHE A 1 202 ? 29.373 4.875 -21.693 1.00 97.56 202 PHE A N 1
ATOM 1590 C CA . PHE A 1 202 ? 30.636 5.223 -21.018 1.00 97.56 202 PHE A CA 1
ATOM 1591 C C . PHE A 1 202 ? 31.643 4.064 -20.939 1.00 97.56 202 PHE A C 1
ATOM 1593 O O . PHE A 1 202 ? 32.845 4.307 -20.855 1.00 97.56 202 PHE A O 1
ATOM 1600 N N . HIS A 1 203 ? 31.154 2.828 -20.991 1.00 96.44 203 HIS A N 1
ATOM 1601 C CA . HIS A 1 203 ? 31.894 1.576 -20.845 1.00 96.44 203 HIS A CA 1
ATOM 1602 C C . HIS A 1 203 ? 31.454 0.573 -21.927 1.00 96.44 203 HIS A C 1
ATOM 1604 O O . HIS A 1 203 ? 30.781 -0.419 -21.623 1.00 96.44 203 HIS A O 1
ATOM 1610 N N . PRO A 1 204 ? 31.786 0.817 -23.208 1.00 93.75 204 PRO A N 1
ATOM 1611 C CA . PRO A 1 204 ? 31.392 -0.059 -24.313 1.00 93.75 204 PRO A CA 1
ATOM 1612 C C . PRO A 1 204 ? 31.996 -1.470 -24.216 1.00 93.75 204 PRO A C 1
ATOM 1614 O O . PRO A 1 204 ? 31.494 -2.398 -24.845 1.00 93.75 204 PRO A O 1
ATOM 1617 N N . GLU A 1 205 ? 33.062 -1.648 -23.435 1.00 96.12 205 GLU A N 1
ATOM 1618 C CA . GLU A 1 205 ? 33.682 -2.938 -23.134 1.00 96.12 205 GLU A CA 1
ATOM 1619 C C . GLU A 1 205 ? 32.862 -3.809 -22.173 1.00 96.12 205 GLU A C 1
ATOM 1621 O O . GLU A 1 205 ? 33.136 -5.005 -22.050 1.00 96.12 205 GLU A O 1
ATOM 1626 N N . PHE A 1 206 ? 31.881 -3.231 -21.470 1.00 95.25 206 PHE A N 1
ATOM 1627 C CA . PHE A 1 206 ? 31.086 -3.966 -20.496 1.00 95.25 206 PHE A CA 1
ATOM 1628 C C . PHE A 1 206 ? 30.191 -5.004 -21.204 1.00 95.25 206 PHE A C 1
ATOM 1630 O O . PHE A 1 206 ? 29.401 -4.642 -22.082 1.00 95.25 206 PHE A O 1
ATOM 1637 N N . PRO A 1 207 ? 30.267 -6.299 -20.837 1.00 94.44 207 PRO A N 1
ATOM 1638 C CA . PRO A 1 207 ? 29.659 -7.380 -21.610 1.00 94.44 207 PRO A CA 1
ATOM 1639 C C . PRO A 1 207 ? 28.173 -7.566 -21.265 1.00 94.44 207 PRO A C 1
ATOM 1641 O O . PRO A 1 207 ? 27.781 -8.554 -20.643 1.00 94.44 207 PRO A O 1
ATOM 1644 N N . PHE A 1 208 ? 27.326 -6.614 -21.654 1.00 93.88 208 PHE A N 1
ATOM 1645 C CA . PHE A 1 208 ? 25.877 -6.782 -21.538 1.00 93.88 208 PHE A CA 1
ATOM 1646 C C . PHE A 1 208 ? 25.363 -7.884 -22.473 1.00 93.88 208 PHE A C 1
ATOM 1648 O O . PHE A 1 208 ? 25.836 -8.023 -23.600 1.00 93.88 208 PHE A O 1
ATOM 1655 N N . ALA A 1 209 ? 24.359 -8.637 -22.014 1.00 90.62 209 ALA A N 1
ATOM 1656 C CA . ALA A 1 209 ? 23.657 -9.596 -22.858 1.00 90.62 209 ALA A CA 1
ATOM 1657 C C . ALA A 1 209 ? 22.969 -8.895 -24.044 1.00 90.62 209 ALA A C 1
ATOM 1659 O O . ALA A 1 209 ? 22.523 -7.747 -23.938 1.00 90.62 209 ALA A O 1
ATOM 1660 N N . GLU A 1 210 ? 22.878 -9.601 -25.171 1.00 88.69 210 GLU A N 1
ATOM 1661 C CA . GLU A 1 210 ? 22.179 -9.118 -26.361 1.00 88.69 210 GLU A CA 1
ATOM 1662 C C . GLU A 1 210 ? 20.695 -8.864 -26.053 1.00 88.69 210 GLU A C 1
ATOM 1664 O O . GLU A 1 210 ? 20.062 -9.618 -25.314 1.00 88.69 210 GLU A O 1
ATOM 1669 N N . GLY A 1 211 ? 20.146 -7.777 -26.598 1.00 88.06 211 GLY A N 1
ATOM 1670 C CA . GLY A 1 211 ? 18.750 -7.386 -26.386 1.00 88.06 211 GLY A CA 1
ATOM 1671 C C . GLY A 1 211 ? 18.475 -6.586 -25.108 1.00 88.06 211 GLY A C 1
ATOM 1672 O O . GLY A 1 211 ? 17.361 -6.096 -24.960 1.00 88.06 211 GLY A O 1
ATOM 1673 N N . LEU A 1 212 ? 19.457 -6.393 -24.216 1.00 94.44 212 LEU A N 1
ATOM 1674 C CA . LEU A 1 212 ? 19.324 -5.466 -23.084 1.00 94.44 212 LEU A CA 1
ATOM 1675 C C . LEU A 1 212 ? 19.553 -4.007 -23.512 1.00 94.44 212 LEU A C 1
ATOM 1677 O O . LEU A 1 212 ? 20.481 -3.708 -24.273 1.00 94.44 212 LEU A O 1
ATOM 1681 N N . GLY A 1 213 ? 18.762 -3.097 -22.947 1.00 95.62 213 GLY A N 1
ATOM 1682 C CA . GLY A 1 213 ? 18.789 -1.657 -23.218 1.00 95.62 213 GLY A CA 1
ATOM 1683 C C . GLY A 1 213 ? 17.392 -1.134 -23.543 1.00 95.62 213 GLY A C 1
ATOM 1684 O O . GLY A 1 213 ? 16.427 -1.894 -23.575 1.00 95.62 213 GLY A O 1
ATOM 1685 N N . GLU A 1 214 ? 17.271 0.162 -23.808 1.00 96.38 214 GLU A N 1
ATOM 1686 C CA . GLU A 1 214 ? 15.988 0.834 -24.048 1.00 96.38 214 GLU A CA 1
ATOM 1687 C C . GLU A 1 214 ? 15.279 0.346 -25.322 1.00 96.38 214 GLU A C 1
ATOM 1689 O O . GLU A 1 214 ? 14.062 0.466 -25.438 1.00 96.38 214 GLU A O 1
ATOM 1694 N N . ALA A 1 215 ? 16.017 -0.250 -26.264 1.00 93.62 215 ALA A N 1
ATOM 1695 C CA . ALA A 1 215 ? 15.454 -0.881 -27.459 1.00 93.62 215 ALA A CA 1
ATOM 1696 C C . ALA A 1 215 ? 14.854 -2.285 -27.209 1.00 93.62 215 ALA A C 1
ATOM 1698 O O . ALA A 1 215 ? 14.237 -2.849 -28.114 1.00 93.62 215 ALA A O 1
ATOM 1699 N N . GLY A 1 216 ? 15.079 -2.869 -26.027 1.00 93.56 216 GLY A N 1
ATOM 1700 C CA . GLY A 1 216 ? 14.647 -4.217 -25.653 1.00 93.56 216 GLY A CA 1
ATOM 1701 C C . GLY A 1 216 ? 13.307 -4.276 -24.912 1.00 93.56 216 GLY A C 1
ATOM 1702 O O . GLY A 1 216 ? 12.601 -3.281 -24.772 1.00 93.56 216 GLY A O 1
ATOM 1703 N N . ASP A 1 217 ? 12.962 -5.468 -24.411 1.00 94.75 217 ASP A N 1
ATOM 1704 C CA . ASP A 1 217 ? 11.815 -5.662 -23.511 1.00 94.75 217 ASP A CA 1
ATOM 1705 C C . ASP A 1 217 ? 12.190 -5.218 -22.082 1.00 94.75 217 ASP A C 1
ATOM 1707 O O . ASP A 1 217 ? 13.083 -5.829 -21.484 1.00 94.75 217 ASP A O 1
ATOM 1711 N N . PRO A 1 218 ? 11.506 -4.224 -21.477 1.00 95.12 218 PRO A N 1
ATOM 1712 C CA . PRO A 1 218 ? 11.742 -3.828 -20.089 1.00 95.12 218 PRO A CA 1
ATOM 1713 C C . PRO A 1 218 ? 11.680 -4.996 -19.098 1.00 95.12 218 PRO A C 1
ATOM 1715 O O . PRO A 1 218 ? 12.411 -5.010 -18.109 1.00 95.12 218 PRO A O 1
ATOM 1718 N N . TRP A 1 219 ? 10.854 -6.010 -19.364 1.00 95.81 219 TRP A N 1
ATOM 1719 C CA . TRP A 1 219 ? 10.712 -7.173 -18.487 1.00 95.81 219 TRP A CA 1
ATOM 1720 C C . TRP A 1 219 ? 11.960 -8.068 -18.466 1.00 95.81 219 TRP A C 1
ATOM 1722 O O . TRP A 1 219 ? 12.171 -8.781 -17.486 1.00 95.81 219 TRP A O 1
ATOM 1732 N N . ALA A 1 220 ? 12.831 -7.986 -19.480 1.00 95.69 220 ALA A N 1
ATOM 1733 C CA . ALA A 1 220 ? 14.114 -8.692 -19.505 1.00 95.69 220 ALA A CA 1
ATOM 1734 C C . ALA A 1 220 ? 15.133 -8.131 -18.493 1.00 95.69 220 ALA A C 1
ATOM 1736 O O . ALA A 1 220 ? 16.126 -8.789 -18.188 1.00 95.69 220 ALA A O 1
ATOM 1737 N N . HIS A 1 221 ? 14.886 -6.932 -17.956 1.00 96.50 221 HIS A N 1
ATOM 1738 C CA . HIS A 1 221 ? 15.734 -6.288 -16.951 1.00 96.50 221 HIS A CA 1
ATOM 1739 C C . HIS A 1 221 ? 15.342 -6.629 -15.506 1.00 96.50 221 HIS A C 1
ATOM 1741 O O . HIS A 1 221 ? 16.008 -6.184 -14.568 1.00 96.50 221 HIS A O 1
ATOM 1747 N N . LEU A 1 222 ? 14.272 -7.401 -15.303 1.00 95.94 222 LEU A N 1
ATOM 1748 C CA . LEU A 1 222 ? 13.836 -7.825 -13.977 1.00 95.94 222 LEU A CA 1
ATOM 1749 C C . LEU A 1 222 ? 14.503 -9.141 -13.557 1.00 95.94 222 LEU A C 1
ATOM 1751 O O . LEU A 1 222 ? 14.766 -10.005 -14.396 1.00 95.94 222 LEU A O 1
ATOM 1755 N N . PRO A 1 223 ? 14.739 -9.349 -12.248 1.00 93.75 223 PRO A N 1
ATOM 1756 C CA . PRO A 1 223 ? 15.081 -10.672 -11.747 1.00 93.75 223 PRO A CA 1
ATOM 1757 C C . PRO A 1 223 ? 13.906 -11.646 -11.957 1.00 93.75 223 PRO A C 1
ATOM 1759 O O . PRO A 1 223 ? 12.761 -11.207 -12.115 1.00 93.75 223 PRO A O 1
ATOM 1762 N N . PRO A 1 224 ? 14.148 -12.971 -11.891 1.00 95.12 224 PRO A N 1
ATOM 1763 C CA . PRO A 1 224 ? 13.075 -13.957 -11.919 1.00 95.12 224 PRO A CA 1
ATOM 1764 C C . PRO A 1 224 ? 11.985 -13.627 -10.895 1.00 95.12 224 PRO A C 1
ATOM 1766 O O . PRO A 1 224 ? 12.259 -13.449 -9.705 1.00 95.12 224 PRO A O 1
ATOM 1769 N N . LEU A 1 225 ? 10.742 -13.538 -11.366 1.00 95.69 225 LEU A N 1
ATOM 1770 C CA . LEU A 1 225 ? 9.614 -13.186 -10.514 1.00 95.69 225 LEU A CA 1
ATOM 1771 C C . LEU A 1 225 ? 9.207 -14.380 -9.650 1.00 95.69 225 LEU A C 1
ATOM 1773 O O . LEU A 1 225 ? 9.058 -15.503 -10.132 1.00 95.69 225 LEU A O 1
ATOM 1777 N N . GLY A 1 226 ? 8.969 -14.122 -8.363 1.00 94.50 226 GLY A N 1
ATOM 1778 C CA . GLY A 1 226 ? 8.338 -15.105 -7.487 1.00 94.50 226 GLY A CA 1
ATOM 1779 C C . GLY A 1 226 ? 6.886 -15.397 -7.908 1.00 94.50 226 GLY A C 1
ATOM 1780 O O . GLY A 1 226 ? 6.266 -14.564 -8.578 1.00 94.50 226 GLY A O 1
ATOM 1781 N N . PRO A 1 227 ? 6.295 -16.524 -7.462 1.00 95.56 227 PRO A N 1
ATOM 1782 C CA . PRO A 1 227 ? 4.971 -16.974 -7.910 1.00 95.56 227 PRO A CA 1
ATOM 1783 C C . PRO A 1 227 ? 3.860 -15.926 -7.770 1.00 95.56 227 PRO A C 1
ATOM 1785 O O . PRO A 1 227 ? 3.036 -15.769 -8.663 1.00 95.56 227 PRO A O 1
ATOM 1788 N N . THR A 1 228 ? 3.857 -15.167 -6.669 1.00 94.31 228 THR A N 1
ATOM 1789 C CA . THR A 1 228 ? 2.858 -14.117 -6.422 1.00 94.31 228 THR A CA 1
ATOM 1790 C C . THR A 1 228 ? 2.943 -12.989 -7.447 1.00 94.31 228 THR A C 1
ATOM 1792 O O . THR A 1 228 ? 1.924 -12.583 -7.992 1.00 94.31 228 THR A O 1
ATOM 1795 N N . ALA A 1 229 ? 4.150 -12.494 -7.733 1.00 95.25 229 ALA A N 1
ATOM 1796 C CA . ALA A 1 229 ? 4.341 -11.429 -8.713 1.00 95.25 229 ALA A CA 1
ATOM 1797 C C . ALA A 1 229 ? 4.031 -11.927 -10.132 1.00 95.25 229 ALA A C 1
ATOM 1799 O O . ALA A 1 229 ? 3.343 -11.236 -10.875 1.00 95.25 229 ALA A O 1
ATOM 1800 N N . ALA A 1 230 ? 4.457 -13.146 -10.477 1.00 96.81 230 ALA A N 1
ATOM 1801 C CA . ALA A 1 230 ? 4.154 -13.756 -11.770 1.00 96.81 230 ALA A CA 1
ATOM 1802 C C . ALA A 1 230 ? 2.638 -13.877 -12.016 1.00 96.81 230 ALA A C 1
ATOM 1804 O O . ALA A 1 230 ? 2.165 -13.495 -13.083 1.00 96.81 230 ALA A O 1
ATOM 1805 N N . ALA A 1 231 ? 1.867 -14.311 -11.012 1.00 97.19 231 ALA A N 1
ATOM 1806 C CA . ALA A 1 231 ? 0.409 -14.400 -11.109 1.00 97.19 231 ALA A CA 1
ATOM 1807 C C . ALA A 1 231 ? -0.269 -13.029 -11.297 1.00 97.19 231 ALA A C 1
ATOM 1809 O O . ALA A 1 231 ? -1.280 -12.920 -11.989 1.00 97.19 231 ALA A O 1
A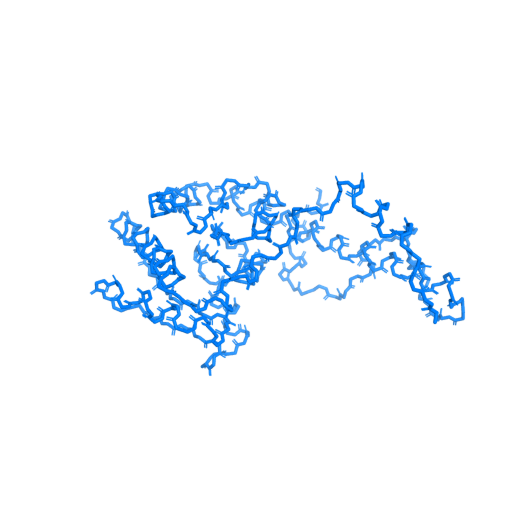TOM 1810 N N . LEU A 1 232 ? 0.277 -11.965 -10.696 1.00 97.88 232 LEU A N 1
ATOM 1811 C CA . LEU A 1 232 ? -0.219 -10.604 -10.922 1.00 97.88 232 LEU A CA 1
ATOM 1812 C C . LEU A 1 232 ? 0.072 -10.134 -12.346 1.00 97.88 232 LEU A C 1
ATOM 1814 O O . LEU A 1 232 ? -0.811 -9.572 -12.986 1.00 97.88 232 LEU A O 1
ATOM 1818 N N . VAL A 1 233 ? 1.273 -10.403 -12.859 1.00 97.69 233 VAL A N 1
ATOM 1819 C CA . VAL A 1 233 ? 1.635 -10.073 -14.244 1.00 97.69 233 VAL A CA 1
ATOM 1820 C C . VAL A 1 233 ? 0.714 -10.786 -15.228 1.00 97.69 233 VAL A C 1
ATOM 1822 O O . VAL A 1 233 ? 0.171 -10.138 -16.114 1.00 97.69 233 VAL A O 1
ATOM 1825 N N . GLU A 1 234 ? 0.471 -12.084 -15.045 1.00 97.00 234 GLU A N 1
ATOM 1826 C CA . GLU A 1 234 ? -0.463 -12.846 -15.883 1.00 97.00 234 GLU A CA 1
ATOM 1827 C C . GLU A 1 234 ? -1.873 -12.236 -15.878 1.00 97.00 234 GLU A C 1
ATOM 1829 O O . GLU A 1 234 ? -2.521 -12.152 -16.918 1.00 97.00 234 GLU A O 1
ATOM 1834 N N . ARG A 1 235 ? -2.334 -11.762 -14.715 1.00 96.94 235 ARG A N 1
ATOM 1835 C CA . ARG A 1 235 ? -3.677 -11.199 -14.555 1.00 96.94 235 ARG A CA 1
ATOM 1836 C C . ARG A 1 235 ? -3.835 -9.783 -15.114 1.00 96.94 235 ARG A C 1
ATOM 1838 O O . ARG A 1 235 ? -4.906 -9.474 -15.626 1.00 96.94 235 ARG A O 1
ATOM 1845 N N . TYR A 1 236 ? -2.836 -8.917 -14.951 1.00 96.75 236 TYR A N 1
ATOM 1846 C CA . TYR A 1 236 ? -2.987 -7.470 -15.176 1.00 96.75 236 TYR A CA 1
ATOM 1847 C C . TYR A 1 236 ? -2.189 -6.917 -16.363 1.00 96.75 236 TYR A C 1
ATOM 1849 O O . TYR A 1 236 ? -2.387 -5.758 -16.711 1.00 96.75 236 TYR A O 1
ATOM 1857 N N . ARG A 1 237 ? -1.310 -7.707 -16.995 1.00 89.25 237 ARG A N 1
ATOM 1858 C CA . ARG A 1 237 ? -0.554 -7.285 -18.191 1.00 89.25 237 ARG A CA 1
ATOM 1859 C C . ARG A 1 237 ? -1.331 -7.482 -19.509 1.00 89.25 237 ARG A C 1
ATOM 1861 O O . ARG A 1 237 ? -0.831 -7.072 -20.552 1.00 89.25 237 ARG A O 1
ATOM 1868 N N . ALA A 1 238 ? -2.490 -8.147 -19.475 1.00 60.75 238 ALA A N 1
ATOM 1869 C CA . ALA A 1 238 ? -3.293 -8.469 -20.662 1.00 60.75 238 ALA A CA 1
ATOM 1870 C C . ALA A 1 238 ? -3.944 -7.239 -21.315 1.00 60.75 238 ALA A C 1
ATOM 1872 O O . ALA A 1 238 ? -4.449 -6.368 -20.570 1.00 60.75 238 ALA A O 1
#

Secondary structure (DSSP, 8-state):
-PPPHHHHHHHHS---SSS----GGGTT--SHHHHHHHHHHHHHHHHHHHHHHHHS-----EEESSTTHHHHHHHHHTTSSSPPPEEETTTS-HHHHHHHHHH-S-EEES-HHHHHHHGGGT--EEEEESSHHHHHHHHHTT-GGGEEETT-TTHHHHHHHHHHHHHHTHHHHHHHHHHHHHHHHHHHHHHHHHHHHHHHHH-TTS-PPTT-STTS-GGGGSPPPPHHHHHHHHHH--